Protein AF-V2XGV7-F1 (afdb_monomer_lite)

Organism: Moniliophthora roreri (strain MCA 2997) (NCBI:txid1381753)

InterPro domains:
  IPR000953 Chromo/chromo shadow domain [PS50013] (121-180)
  IPR000953 Chromo/chromo shadow domain [SM00298] (120-173)
  IPR016197 Chromo-like domain superfamily [SSF54160] (82-177)
  IPR023780 Chromo domain [PF00385] (121-171)
  IPR051219 Heterochromatin-associated chromo domain-containing protein [PTHR22812] (117-180)
  IPR056924 Tf2-1-like, SH3-like domain [PF24626] (36-97)

Foldseek 3Di:
DVVVVVVVVVVVVVVVVVVCVVVVVPDDDQDDDDFFFWKWFACPPPDDPDPDPVPDDRTDGTWTFHDDPDPFKTFTDDDPVDPDGRIDGSVRIDGDDDDPDPVPDDPDPPDPPPPCPPPDFDFPAFDAWDADPNFIWTFTDTPPDDSVPTDTHTPVSCPVVVVRVVVVCVVPVPGDDDPPPPPPPPDDDDDPPVPPDPVVVCVVQVDDPNDDDDDPDPDDDD

Secondary structure (DSSP, 8-state):
-HHHHHHHHHHHHHHHHHHHHHHHHTPPPPPP--TT-EEEEEGGG---SSS-GGGS-SEEEEEEEEEEEETTEEEE---TT--S-SEE-GGGEEE----SSGGG-PPPPPPPP--GGG--PPEEEEEEEEEETTEEEEEEEETTS-GGG-EEEEGGG-TT-HHHHHHHHHH-TTS---TT------------TTS--HHHHHHHS--SSS------------

Radius of gyration: 39.56 Å; chains: 1; bounding box: 103×78×97 Å

Structure (mmCIF, N/CA/C/O backbone):
data_AF-V2XGV7-F1
#
_entry.id   AF-V2XGV7-F1
#
loop_
_atom_site.group_PDB
_atom_site.id
_atom_site.type_symbol
_atom_site.label_atom_id
_atom_site.label_alt_id
_atom_site.label_comp_id
_atom_site.label_asym_id
_atom_site.label_entity_id
_atom_site.label_seq_id
_atom_site.pdbx_PDB_ins_code
_atom_site.Cartn_x
_atom_site.Cartn_y
_atom_site.Cartn_z
_atom_site.occupancy
_atom_site.B_iso_or_equiv
_atom_site.auth_seq_id
_atom_site.auth_comp_id
_atom_site.auth_asym_id
_atom_site.auth_atom_id
_atom_site.pdbx_PDB_model_num
ATOM 1 N N . MET A 1 1 ? 2.415 -27.562 -45.977 1.00 63.78 1 MET A N 1
ATOM 2 C CA . MET A 1 1 ? 2.251 -27.399 -44.515 1.00 63.78 1 MET A CA 1
ATOM 3 C C . MET A 1 1 ? 3.367 -26.557 -43.912 1.00 63.78 1 MET A C 1
ATOM 5 O O . MET A 1 1 ? 3.052 -25.669 -43.133 1.00 63.78 1 MET A O 1
ATOM 9 N N . ASP A 1 2 ? 4.630 -26.762 -44.298 1.00 85.50 2 ASP A N 1
ATOM 10 C CA . ASP A 1 2 ? 5.755 -26.005 -43.716 1.00 85.50 2 ASP A CA 1
ATOM 11 C C . ASP A 1 2 ? 5.777 -24.521 -44.108 1.00 85.50 2 ASP A C 1
ATOM 13 O O . ASP A 1 2 ? 6.019 -23.678 -43.254 1.00 85.50 2 ASP A O 1
ATOM 17 N N . TYR A 1 3 ? 5.367 -24.180 -45.335 1.00 93.50 3 TYR A N 1
ATOM 18 C CA . TYR A 1 3 ? 5.234 -22.784 -45.784 1.00 93.50 3 TYR A CA 1
ATOM 19 C C . TYR A 1 3 ? 4.330 -21.930 -44.876 1.00 93.50 3 TYR A C 1
ATOM 21 O O . TYR A 1 3 ? 4.697 -20.829 -44.485 1.00 93.50 3 TYR A O 1
ATOM 29 N N . ILE A 1 4 ? 3.177 -22.471 -44.468 1.00 94.12 4 ILE A N 1
ATOM 30 C CA . ILE A 1 4 ? 2.222 -21.769 -43.592 1.00 94.12 4 ILE A CA 1
ATOM 31 C C . ILE A 1 4 ? 2.821 -21.564 -42.192 1.00 94.12 4 ILE A C 1
ATOM 33 O O . ILE A 1 4 ? 2.574 -20.549 -41.545 1.00 94.12 4 ILE A O 1
ATOM 37 N N . ARG A 1 5 ? 3.632 -22.515 -41.711 1.00 93.31 5 ARG A N 1
ATOM 38 C CA . ARG A 1 5 ? 4.323 -22.397 -40.418 1.00 93.31 5 ARG A CA 1
ATOM 39 C C . ARG A 1 5 ? 5.419 -21.338 -40.458 1.00 93.31 5 ARG A C 1
ATOM 41 O O . ARG A 1 5 ? 5.572 -20.606 -39.484 1.00 93.31 5 ARG A O 1
ATOM 48 N N . GLU A 1 6 ? 6.158 -21.247 -41.560 1.00 95.50 6 GLU A N 1
ATOM 49 C CA . GLU A 1 6 ? 7.163 -20.198 -41.744 1.00 95.50 6 GLU A CA 1
ATOM 50 C C . GLU A 1 6 ? 6.532 -18.815 -41.888 1.00 95.50 6 GLU A C 1
ATOM 52 O O . GLU A 1 6 ? 6.988 -17.860 -41.267 1.00 95.50 6 GLU A O 1
ATOM 57 N N . GLU A 1 7 ? 5.432 -18.702 -42.628 1.00 96.31 7 GLU A N 1
ATOM 58 C CA . GLU A 1 7 ? 4.691 -17.448 -42.733 1.00 96.31 7 GLU A CA 1
ATOM 59 C C . GLU A 1 7 ? 4.159 -16.996 -41.364 1.00 96.31 7 GLU A C 1
ATOM 61 O O . GLU A 1 7 ? 4.344 -15.841 -40.970 1.00 96.31 7 GLU A O 1
ATOM 66 N N . ALA A 1 8 ? 3.575 -17.919 -40.593 1.00 96.19 8 ALA A N 1
ATOM 67 C CA . ALA A 1 8 ? 3.101 -17.637 -39.243 1.00 96.19 8 ALA A CA 1
ATOM 68 C C . ALA A 1 8 ? 4.244 -17.231 -38.293 1.00 96.19 8 ALA A C 1
ATOM 70 O O . ALA A 1 8 ? 4.086 -16.294 -37.508 1.00 96.19 8 ALA A O 1
ATOM 71 N N . SER A 1 9 ? 5.407 -17.890 -38.364 1.00 96.38 9 SER A N 1
ATOM 72 C CA . SER A 1 9 ? 6.557 -17.549 -37.516 1.00 96.38 9 SER A CA 1
ATOM 73 C C . SER A 1 9 ? 7.154 -16.184 -37.875 1.00 96.38 9 SER A C 1
ATOM 75 O O . SER A 1 9 ? 7.486 -15.403 -36.980 1.00 96.38 9 SER A O 1
ATOM 77 N N . LEU A 1 10 ? 7.207 -15.845 -39.166 1.00 97.19 10 LEU A N 1
ATOM 78 C CA . LEU A 1 10 ? 7.618 -14.527 -39.646 1.00 97.19 10 LEU A CA 1
ATOM 79 C C . LEU A 1 10 ? 6.644 -13.433 -39.206 1.00 97.19 10 LEU A C 1
ATOM 81 O O . LEU A 1 10 ? 7.085 -12.364 -38.787 1.00 97.19 10 LEU A O 1
ATOM 85 N N . ALA A 1 11 ? 5.336 -13.689 -39.264 1.00 97.19 11 ALA A N 1
ATOM 86 C CA . ALA A 1 11 ? 4.323 -12.747 -38.796 1.00 97.19 11 ALA A CA 1
ATOM 87 C C . ALA A 1 11 ? 4.448 -12.480 -37.287 1.00 97.19 11 ALA A C 1
ATOM 89 O O . ALA A 1 11 ? 4.443 -11.321 -36.871 1.00 97.19 11 ALA A O 1
ATOM 90 N N . LEU A 1 12 ? 4.645 -13.528 -36.476 1.00 97.50 12 LEU A N 1
ATOM 91 C CA . LEU A 1 12 ? 4.888 -13.390 -35.036 1.00 97.50 12 LEU A CA 1
ATOM 92 C C . LEU A 1 12 ? 6.164 -12.599 -34.743 1.00 97.50 12 LEU A C 1
ATOM 94 O O . LEU A 1 12 ? 6.164 -11.743 -33.860 1.00 97.50 12 LEU A O 1
ATOM 98 N N . LYS A 1 13 ? 7.235 -12.847 -35.503 1.00 98.00 13 LYS A N 1
ATOM 99 C CA . LYS A 1 13 ? 8.494 -12.116 -35.354 1.00 98.00 13 LYS A CA 1
ATOM 100 C C . LYS A 1 13 ? 8.328 -10.634 -35.688 1.00 98.00 13 LYS A C 1
ATOM 102 O O . LYS A 1 13 ? 8.689 -9.796 -34.874 1.00 98.00 13 LYS A O 1
ATOM 107 N N . ARG A 1 14 ? 7.688 -10.311 -36.817 1.00 97.19 14 ARG A N 1
ATOM 108 C CA . ARG A 1 14 ? 7.376 -8.923 -37.206 1.00 97.19 14 ARG A CA 1
ATOM 109 C C . ARG A 1 14 ? 6.528 -8.205 -36.159 1.00 97.19 14 ARG A C 1
ATOM 111 O O . ARG A 1 14 ? 6.796 -7.050 -35.849 1.00 97.19 14 ARG A O 1
ATOM 118 N N . ALA A 1 15 ? 5.522 -8.884 -35.607 1.00 97.06 15 ALA A N 1
ATOM 119 C CA . ALA A 1 15 ? 4.695 -8.323 -34.544 1.00 97.06 15 ALA A CA 1
ATOM 120 C C . ALA A 1 15 ? 5.515 -8.048 -33.270 1.00 97.06 15 ALA A C 1
ATOM 122 O O . ALA A 1 15 ? 5.372 -6.983 -32.673 1.00 97.06 15 ALA A O 1
ATOM 123 N N . ALA A 1 16 ? 6.403 -8.970 -32.879 1.00 97.25 16 ALA A N 1
ATOM 124 C CA . ALA A 1 16 ? 7.296 -8.787 -31.736 1.00 97.25 16 ALA A CA 1
ATOM 125 C C . ALA A 1 16 ? 8.300 -7.642 -31.955 1.00 97.25 16 ALA A C 1
ATOM 127 O O . ALA A 1 16 ? 8.496 -6.833 -31.051 1.00 97.25 16 ALA A O 1
ATOM 128 N N . ASP A 1 17 ? 8.882 -7.544 -33.152 1.00 97.06 17 ASP A N 1
ATOM 129 C CA . ASP A 1 17 ? 9.820 -6.482 -33.525 1.00 97.06 17 ASP A CA 1
ATOM 130 C C . ASP A 1 17 ? 9.127 -5.108 -33.505 1.00 97.06 17 ASP A C 1
ATOM 132 O O . ASP A 1 17 ? 9.622 -4.180 -32.871 1.00 97.06 17 ASP A O 1
ATOM 136 N N . SER A 1 18 ? 7.923 -4.998 -34.080 1.00 96.00 18 SER A N 1
ATOM 137 C CA . SER A 1 18 ? 7.131 -3.759 -34.044 1.00 96.00 18 SER A CA 1
ATOM 138 C C . SER A 1 18 ? 6.738 -3.354 -32.617 1.00 96.00 18 SER A C 1
ATOM 140 O O . SER A 1 18 ? 6.832 -2.180 -32.253 1.00 96.00 18 SER A O 1
ATOM 142 N N . MET A 1 19 ? 6.342 -4.319 -31.777 1.00 95.50 19 MET A N 1
ATOM 143 C CA . MET A 1 19 ? 6.024 -4.047 -30.372 1.00 95.50 19 MET A CA 1
ATOM 144 C C . MET A 1 19 ? 7.260 -3.587 -29.590 1.00 95.50 19 MET A C 1
ATOM 146 O O . MET A 1 19 ? 7.153 -2.689 -28.755 1.00 95.50 19 MET A O 1
ATOM 150 N N . LYS A 1 20 ? 8.430 -4.170 -29.881 1.00 95.25 20 LYS A N 1
ATOM 151 C CA . LYS A 1 20 ? 9.709 -3.764 -29.298 1.00 95.25 20 LYS A CA 1
ATOM 152 C C . LYS A 1 20 ? 10.065 -2.329 -29.688 1.00 95.25 20 LYS A C 1
ATOM 154 O O . LYS A 1 20 ? 10.356 -1.536 -28.802 1.00 95.25 20 LYS A O 1
ATOM 159 N N . GLU A 1 21 ? 9.991 -1.981 -30.971 1.00 94.31 21 GLU A N 1
ATOM 160 C CA . GLU A 1 21 ? 10.297 -0.627 -31.457 1.00 94.31 21 GLU A CA 1
ATOM 161 C C . GLU A 1 21 ? 9.442 0.440 -30.764 1.00 94.31 21 GLU A C 1
ATOM 163 O O . GLU A 1 21 ? 9.973 1.439 -30.281 1.00 94.31 21 GLU A O 1
ATOM 168 N N . PHE A 1 22 ? 8.127 0.220 -30.663 1.00 93.25 22 PHE A N 1
ATOM 169 C CA . PHE A 1 22 ? 7.226 1.172 -30.007 1.00 93.25 22 PHE A CA 1
ATOM 170 C C . PHE A 1 22 ? 7.486 1.290 -28.500 1.00 93.25 22 PHE A C 1
ATOM 172 O O . PHE A 1 22 ? 7.400 2.375 -27.923 1.00 93.25 22 PHE A O 1
ATOM 179 N N . TYR A 1 23 ? 7.799 0.172 -27.847 1.00 88.88 23 TYR A N 1
ATOM 180 C CA . TYR A 1 23 ? 8.100 0.160 -26.423 1.00 88.88 23 TYR A CA 1
ATOM 181 C C . TYR A 1 23 ? 9.430 0.867 -26.117 1.00 88.88 23 TYR A C 1
ATOM 183 O O . TYR A 1 23 ? 9.478 1.716 -25.225 1.00 88.88 23 TYR A O 1
ATOM 191 N N . ASP A 1 24 ? 10.482 0.576 -26.887 1.00 91.19 24 ASP A N 1
ATOM 192 C CA . ASP A 1 24 ? 11.823 1.136 -26.696 1.00 91.19 24 ASP A CA 1
ATOM 193 C C . ASP A 1 24 ? 11.852 2.661 -26.932 1.00 91.19 24 ASP A C 1
ATOM 195 O O . ASP A 1 24 ? 12.607 3.358 -26.261 1.00 91.19 24 ASP A O 1
ATOM 199 N N . GLN A 1 25 ? 10.977 3.212 -27.789 1.00 90.12 25 GLN A N 1
ATOM 200 C CA . GLN A 1 25 ? 10.856 4.666 -28.011 1.00 90.12 25 GLN A CA 1
ATOM 201 C C . GLN A 1 25 ? 10.529 5.467 -26.741 1.00 90.12 25 GLN A C 1
ATOM 203 O O . GLN A 1 25 ? 11.009 6.587 -26.580 1.00 90.12 25 GLN A O 1
ATOM 208 N N . ASN A 1 26 ? 9.707 4.910 -25.847 1.00 83.81 26 ASN A N 1
ATOM 209 C CA . ASN A 1 26 ? 9.291 5.574 -24.607 1.00 83.81 26 ASN A CA 1
ATOM 210 C C . ASN A 1 26 ? 10.083 5.090 -23.383 1.00 83.81 26 ASN A C 1
ATOM 212 O O . ASN A 1 26 ? 9.831 5.551 -22.267 1.00 83.81 26 ASN A O 1
ATOM 216 N N . ARG A 1 27 ? 11.013 4.143 -23.563 1.00 84.38 27 ARG A N 1
ATOM 217 C CA . ARG A 1 27 ? 11.779 3.547 -22.470 1.00 84.38 27 ARG A CA 1
ATOM 218 C C . ARG A 1 27 ? 13.097 4.297 -22.287 1.00 84.38 27 ARG A C 1
ATOM 220 O O . ARG A 1 27 ? 13.899 4.400 -23.206 1.00 84.38 27 ARG A O 1
ATOM 227 N N . SER A 1 28 ? 13.364 4.765 -21.072 1.00 82.38 28 SER A N 1
ATOM 228 C CA . SER A 1 28 ? 14.700 5.228 -20.693 1.00 82.38 28 SER A CA 1
ATOM 229 C C . SER A 1 28 ? 15.621 4.052 -20.358 1.00 82.38 28 SER A C 1
ATOM 231 O O . SER A 1 28 ? 15.159 2.994 -19.918 1.00 82.38 28 SER A O 1
ATOM 233 N N . GLU A 1 29 ? 16.930 4.253 -20.520 1.00 83.88 29 GLU A N 1
ATOM 234 C CA . GLU A 1 29 ? 17.931 3.265 -20.115 1.00 83.88 29 GLU A CA 1
ATOM 235 C C . GLU A 1 29 ? 17.818 2.932 -18.622 1.00 83.88 29 GLU A C 1
ATOM 237 O O . GLU A 1 29 ? 17.475 3.779 -17.788 1.00 83.88 29 GLU A O 1
ATOM 242 N N . ALA A 1 30 ? 18.080 1.666 -18.293 1.00 85.19 30 ALA A N 1
ATOM 243 C CA . ALA A 1 30 ? 18.036 1.189 -16.921 1.00 85.19 30 ALA A CA 1
ATOM 244 C C . ALA A 1 30 ? 19.119 1.895 -16.102 1.00 85.19 30 ALA A C 1
ATOM 246 O O . ALA A 1 30 ? 20.305 1.834 -16.425 1.00 85.19 30 ALA A O 1
ATOM 247 N N . ARG A 1 31 ? 18.710 2.560 -15.021 1.00 89.00 31 ARG A N 1
ATOM 248 C CA . ARG A 1 31 ? 19.656 3.219 -14.129 1.00 89.00 31 ARG A CA 1
ATOM 249 C C . ARG A 1 31 ? 20.382 2.175 -13.293 1.00 89.00 31 ARG A C 1
ATOM 251 O O . ARG A 1 31 ? 19.750 1.357 -12.625 1.00 89.00 31 ARG A O 1
ATOM 258 N N . GLU A 1 32 ? 21.706 2.229 -13.309 1.00 93.19 32 GLU A N 1
ATOM 259 C CA . GLU A 1 32 ? 22.520 1.357 -12.474 1.00 93.19 32 GLU A CA 1
ATOM 260 C C . GLU A 1 32 ? 22.712 1.960 -11.084 1.00 93.19 32 GLU A C 1
ATOM 262 O O . GLU A 1 32 ? 23.144 3.103 -10.937 1.00 93.19 32 GLU A O 1
ATOM 267 N N . TYR A 1 33 ? 22.398 1.165 -10.066 1.00 94.12 33 TYR A N 1
ATOM 268 C CA . TYR A 1 33 ? 22.657 1.478 -8.665 1.00 94.12 33 TYR A CA 1
ATOM 269 C C . TYR A 1 33 ? 23.750 0.578 -8.094 1.00 94.12 33 TYR A C 1
ATOM 271 O O . TYR A 1 33 ? 23.872 -0.588 -8.495 1.00 94.12 33 TYR A O 1
ATOM 279 N N . GLN A 1 34 ? 24.500 1.112 -7.134 1.00 93.94 34 GLN A N 1
ATOM 280 C CA . GLN A 1 34 ? 25.522 0.397 -6.382 1.00 93.94 34 GLN A CA 1
ATOM 281 C C . GLN A 1 34 ? 24.988 -0.072 -5.024 1.00 93.94 34 GLN A C 1
ATOM 283 O O . GLN A 1 34 ? 23.981 0.413 -4.502 1.00 93.94 34 GLN A O 1
ATOM 288 N N . ILE A 1 35 ? 25.669 -1.058 -4.444 1.00 95.94 35 ILE A N 1
ATOM 289 C CA . ILE A 1 35 ? 25.367 -1.537 -3.092 1.00 95.94 35 ILE A CA 1
ATOM 290 C C . ILE A 1 35 ? 25.694 -0.416 -2.097 1.00 95.94 35 ILE A C 1
ATOM 292 O O . ILE A 1 35 ? 26.774 0.165 -2.149 1.00 95.94 35 ILE A O 1
ATOM 296 N N . GLY A 1 36 ? 24.762 -0.125 -1.190 1.00 95.56 36 GLY A N 1
ATOM 297 C CA . GLY A 1 36 ? 24.859 0.970 -0.223 1.00 95.56 36 GLY A CA 1
ATOM 298 C C . GLY A 1 36 ? 24.211 2.282 -0.676 1.00 95.56 36 GLY A C 1
ATOM 299 O O . GLY A 1 36 ? 23.996 3.161 0.161 1.00 95.56 36 GLY A O 1
ATOM 300 N N . ASP A 1 37 ? 23.827 2.413 -1.950 1.00 96.00 37 ASP A N 1
ATOM 301 C CA . ASP A 1 37 ? 23.091 3.588 -2.411 1.00 96.00 37 ASP A CA 1
ATOM 302 C C . ASP A 1 37 ? 21.720 3.669 -1.730 1.00 96.00 37 ASP A C 1
ATOM 304 O O . ASP A 1 37 ? 21.017 2.667 -1.544 1.00 96.00 37 ASP A O 1
ATOM 308 N N . LYS A 1 38 ? 21.322 4.895 -1.379 1.00 95.31 38 LYS A N 1
ATOM 309 C CA . LYS A 1 38 ? 19.987 5.185 -0.855 1.00 95.31 38 LYS A CA 1
ATOM 310 C C . LYS A 1 38 ? 19.037 5.464 -2.007 1.00 95.31 38 LYS A C 1
ATOM 312 O O . LYS A 1 38 ? 19.303 6.307 -2.863 1.00 95.31 38 LYS A O 1
ATOM 317 N N . VAL A 1 39 ? 17.900 4.785 -1.999 1.00 95.62 39 VAL A N 1
ATOM 318 C CA . VAL A 1 39 ? 16.861 4.916 -3.020 1.00 95.62 39 VAL A CA 1
ATOM 319 C C . VAL A 1 39 ? 15.487 5.026 -2.383 1.00 95.62 39 VAL A C 1
ATOM 321 O O . VAL A 1 39 ? 15.173 4.379 -1.386 1.00 95.62 39 VAL A O 1
ATOM 324 N N . TYR A 1 40 ? 14.648 5.860 -2.971 1.00 94.00 40 TYR A N 1
ATOM 325 C CA . TYR A 1 40 ? 13.223 5.889 -2.715 1.00 94.00 40 TYR A CA 1
ATOM 326 C C . TYR A 1 40 ? 12.522 4.782 -3.498 1.00 94.00 40 TYR A C 1
ATOM 328 O O . TYR A 1 40 ? 12.856 4.535 -4.654 1.00 94.00 40 TYR A O 1
ATOM 336 N N . VAL A 1 41 ? 11.520 4.160 -2.875 1.00 93.31 41 VAL A N 1
ATOM 337 C CA . VAL A 1 41 ? 10.630 3.184 -3.519 1.00 93.31 41 VAL A CA 1
ATOM 338 C C . VAL A 1 41 ? 9.316 3.870 -3.864 1.00 93.31 41 VAL A C 1
ATOM 340 O O . VAL A 1 41 ? 8.692 4.481 -2.991 1.00 93.31 41 VAL A O 1
ATOM 343 N N . GLU A 1 42 ? 8.889 3.761 -5.117 1.00 91.81 42 GLU A N 1
ATOM 344 C CA . GLU A 1 42 ? 7.601 4.288 -5.567 1.00 91.81 42 GLU A CA 1
ATOM 345 C C . GLU A 1 42 ? 6.419 3.492 -4.996 1.00 91.81 42 GLU A C 1
ATOM 347 O O . GLU A 1 42 ? 6.439 2.261 -4.920 1.00 91.81 42 GLU A O 1
ATOM 352 N N . ALA A 1 43 ? 5.347 4.192 -4.625 1.00 86.44 43 ALA A N 1
ATOM 353 C CA . ALA A 1 43 ? 4.183 3.590 -3.980 1.00 86.44 43 ALA A CA 1
ATOM 354 C C . ALA A 1 43 ? 3.159 2.963 -4.941 1.00 86.44 43 ALA A C 1
ATOM 356 O O . ALA A 1 43 ? 2.132 2.464 -4.492 1.00 86.44 43 ALA A O 1
ATOM 357 N N . ILE A 1 44 ? 3.438 2.930 -6.249 1.00 83.44 44 ILE A N 1
ATOM 358 C CA . ILE A 1 44 ? 2.487 2.504 -7.295 1.00 83.44 44 ILE A CA 1
ATOM 359 C C . ILE A 1 44 ? 1.883 1.121 -7.002 1.00 83.44 44 ILE A C 1
ATOM 361 O O . ILE A 1 44 ? 0.683 0.915 -7.169 1.00 83.44 44 ILE A O 1
ATOM 365 N N . ASN A 1 45 ? 2.707 0.185 -6.525 1.00 81.31 45 ASN A N 1
ATOM 366 C CA . ASN A 1 45 ? 2.317 -1.208 -6.289 1.00 81.31 45 ASN A CA 1
ATOM 367 C C . ASN A 1 45 ? 2.209 -1.569 -4.799 1.00 81.31 45 ASN A C 1
ATOM 369 O O . ASN A 1 45 ? 2.162 -2.750 -4.449 1.00 81.31 45 ASN A O 1
ATOM 373 N N . ILE A 1 46 ? 2.195 -0.577 -3.906 1.00 83.31 46 ILE A N 1
ATOM 374 C CA . ILE A 1 46 ? 2.183 -0.794 -2.458 1.00 83.31 46 ILE A CA 1
ATOM 375 C C . ILE A 1 46 ? 0.859 -0.281 -1.901 1.00 83.31 46 ILE A C 1
ATOM 377 O O . ILE A 1 46 ? 0.544 0.900 -1.979 1.00 83.31 46 ILE A O 1
ATOM 381 N N . LYS A 1 47 ? 0.071 -1.185 -1.313 1.00 79.50 47 LYS A N 1
ATOM 382 C CA . LYS A 1 47 ? -1.198 -0.815 -0.681 1.00 79.50 47 LYS A CA 1
ATOM 383 C C . LYS A 1 47 ? -0.934 -0.141 0.663 1.00 79.50 47 LYS A C 1
ATOM 385 O O . LYS A 1 47 ? -0.411 -0.774 1.579 1.00 79.50 47 LYS A O 1
ATOM 390 N N . SER A 1 48 ? -1.336 1.116 0.781 1.00 80.62 48 SER A N 1
ATOM 391 C CA . SER A 1 48 ? -1.335 1.857 2.040 1.00 80.62 48 SER A CA 1
ATOM 392 C C . SER A 1 48 ? -2.633 1.652 2.815 1.00 80.62 48 SER A C 1
ATOM 394 O O . SER A 1 48 ? -3.672 1.319 2.246 1.00 80.62 48 SER A O 1
ATOM 396 N N . LYS A 1 49 ? -2.572 1.868 4.133 1.00 78.25 49 LYS A N 1
ATOM 397 C CA . LYS A 1 49 ? -3.751 1.880 5.013 1.00 78.25 49 LYS A CA 1
ATOM 398 C C . LYS A 1 49 ? -4.568 3.177 4.890 1.00 78.25 49 LYS A C 1
ATOM 400 O O . LYS A 1 49 ? -5.638 3.273 5.484 1.00 78.25 49 LYS A O 1
ATOM 405 N N . ARG A 1 50 ? -4.064 4.200 4.187 1.00 80.19 50 ARG A N 1
ATOM 406 C CA . ARG A 1 50 ? -4.773 5.482 4.051 1.00 80.19 50 ARG A CA 1
ATOM 407 C C . ARG A 1 50 ? -6.089 5.309 3.287 1.00 80.19 50 ARG A C 1
ATOM 409 O O . ARG A 1 50 ? -6.194 4.495 2.376 1.00 80.19 50 ARG A O 1
ATOM 416 N N . PHE A 1 51 ? -7.082 6.127 3.638 1.00 77.06 51 PHE A N 1
ATOM 417 C CA . PHE A 1 51 ? -8.447 6.027 3.105 1.00 77.06 51 PHE A CA 1
ATOM 418 C C . PHE A 1 51 ? -8.563 6.340 1.602 1.00 77.06 51 PHE A C 1
ATOM 420 O O . PHE A 1 51 ? -9.485 5.865 0.945 1.00 77.06 51 PHE A O 1
ATOM 427 N N . ALA A 1 52 ? -7.653 7.152 1.055 1.00 81.44 52 ALA A N 1
ATOM 428 C CA . ALA A 1 52 ? -7.647 7.547 -0.349 1.00 81.44 52 ALA A CA 1
ATOM 429 C C . ALA A 1 52 ? -6.219 7.615 -0.893 1.00 81.44 52 ALA A C 1
ATOM 431 O O . ALA A 1 52 ? -5.336 8.204 -0.267 1.00 81.44 52 ALA A O 1
ATOM 432 N N . SER A 1 53 ? -6.028 7.108 -2.113 1.00 79.88 53 SER A N 1
ATOM 433 C CA . SER A 1 53 ? -4.741 7.130 -2.823 1.00 79.88 53 SER A CA 1
ATOM 434 C C . SER A 1 53 ? -4.202 8.545 -3.059 1.00 79.88 53 SER A C 1
ATOM 436 O O . SER A 1 53 ? -2.995 8.751 -3.081 1.00 79.88 53 SER A O 1
ATOM 438 N N . LYS A 1 54 ? -5.084 9.549 -3.186 1.00 82.88 54 LYS A N 1
ATOM 439 C CA . LYS A 1 54 ? -4.701 10.956 -3.403 1.00 82.88 54 LYS A CA 1
ATOM 440 C C . LYS A 1 54 ? -3.909 11.559 -2.239 1.00 82.88 54 LYS A C 1
ATOM 442 O O . LYS A 1 54 ? -3.126 12.477 -2.459 1.00 82.88 54 LYS A O 1
ATOM 447 N N . LEU A 1 55 ? -4.147 11.085 -1.016 1.00 84.31 55 LEU A N 1
ATOM 448 C CA . LEU A 1 55 ? -3.440 11.550 0.181 1.00 84.31 55 LEU A CA 1
ATOM 449 C C . LEU A 1 55 ? -2.325 10.595 0.601 1.00 84.31 55 LEU A C 1
ATOM 451 O O . LEU A 1 55 ? -1.821 10.714 1.717 1.00 84.31 55 LEU A O 1
ATOM 455 N N . ASP A 1 56 ? -1.992 9.627 -0.244 1.00 83.69 56 ASP A N 1
ATOM 456 C CA . ASP A 1 56 ? -0.944 8.666 0.033 1.00 83.69 56 ASP A CA 1
ATOM 457 C C . ASP A 1 56 ? 0.421 9.177 -0.411 1.00 83.69 56 ASP A C 1
ATOM 459 O O . ASP A 1 56 ? 0.546 10.049 -1.276 1.00 83.69 56 ASP A O 1
ATOM 463 N N . ASP A 1 57 ? 1.459 8.657 0.232 1.00 85.38 57 ASP A N 1
ATOM 464 C CA . ASP A 1 57 ? 2.818 9.084 -0.053 1.00 85.38 57 ASP A CA 1
ATOM 465 C C . ASP A 1 57 ? 3.249 8.509 -1.409 1.00 85.38 57 ASP A C 1
ATOM 467 O O . ASP A 1 57 ? 3.240 7.299 -1.609 1.00 85.38 57 ASP A O 1
ATOM 471 N N . LYS A 1 58 ? 3.637 9.369 -2.360 1.00 87.12 58 LYS A N 1
ATOM 472 C CA . LYS A 1 58 ? 4.034 8.929 -3.713 1.00 87.12 58 LYS A CA 1
ATOM 473 C C . LYS A 1 58 ? 5.279 8.035 -3.696 1.00 87.12 58 LYS A C 1
ATOM 475 O O . LYS A 1 58 ? 5.372 7.080 -4.466 1.00 87.12 58 LYS A O 1
ATOM 480 N N . CYS A 1 59 ? 6.224 8.361 -2.820 1.00 89.00 59 CYS A N 1
ATOM 481 C CA . CYS A 1 59 ? 7.440 7.596 -2.597 1.00 89.00 59 CYS A CA 1
ATOM 482 C C . CYS A 1 59 ? 7.624 7.386 -1.098 1.00 89.00 59 CYS A C 1
ATOM 484 O O . CYS A 1 59 ? 7.393 8.298 -0.298 1.00 89.00 59 CYS A O 1
ATOM 486 N N . PHE A 1 60 ? 8.068 6.194 -0.722 1.00 87.50 60 PHE A N 1
ATOM 487 C CA . PHE A 1 60 ? 8.354 5.871 0.669 1.00 87.50 60 PHE A CA 1
ATOM 488 C C . PHE A 1 60 ? 9.716 6.397 1.103 1.00 87.50 60 PHE A C 1
ATOM 490 O O . PHE A 1 60 ? 10.402 7.074 0.352 1.00 87.50 60 PHE A O 1
ATOM 497 N N . ARG A 1 61 ? 10.097 6.120 2.351 1.00 84.81 61 ARG A N 1
ATOM 498 C CA . ARG A 1 61 ? 11.387 6.515 2.927 1.00 84.81 61 ARG A CA 1
ATOM 499 C C . ARG A 1 61 ? 12.566 6.016 2.078 1.00 84.81 61 ARG A C 1
ATOM 501 O O . ARG A 1 61 ? 12.413 5.036 1.353 1.00 84.81 61 ARG A O 1
ATOM 508 N N . PRO A 1 62 ? 13.739 6.663 2.173 1.00 92.38 62 PRO A N 1
ATOM 509 C CA . PRO A 1 62 ? 14.918 6.157 1.496 1.00 92.38 62 PRO A CA 1
ATOM 510 C C . PRO A 1 62 ? 15.360 4.845 2.157 1.00 92.38 62 PRO A C 1
ATOM 512 O O . PRO A 1 62 ? 15.493 4.776 3.381 1.00 92.38 62 PRO A O 1
ATOM 515 N N . PHE A 1 63 ? 15.581 3.821 1.341 1.00 94.38 63 PHE A N 1
ATOM 516 C CA . PHE A 1 63 ? 16.087 2.512 1.740 1.00 94.38 63 PHE A CA 1
ATOM 517 C C . PHE A 1 63 ? 17.446 2.267 1.096 1.00 94.38 63 PHE A C 1
ATOM 519 O O . PHE A 1 63 ? 17.727 2.766 0.009 1.00 94.38 63 PHE A O 1
ATOM 526 N N . GLU A 1 64 ? 18.286 1.494 1.770 1.00 96.19 64 GLU A N 1
ATOM 527 C CA . GLU A 1 64 ? 19.613 1.140 1.270 1.00 96.19 64 GLU A CA 1
ATOM 528 C C . GLU A 1 64 ? 19.542 -0.124 0.411 1.00 96.19 64 GLU A C 1
ATOM 530 O O . GLU A 1 64 ? 18.807 -1.069 0.727 1.00 96.19 64 GLU A O 1
ATOM 535 N N . ILE A 1 65 ? 20.309 -0.139 -0.678 1.00 97.06 65 ILE A N 1
ATOM 536 C CA . ILE A 1 65 ? 20.474 -1.317 -1.531 1.00 97.06 65 ILE A CA 1
ATOM 537 C C . ILE A 1 65 ? 21.465 -2.275 -0.873 1.00 97.06 65 ILE A C 1
ATOM 539 O O . ILE A 1 65 ? 22.620 -1.928 -0.646 1.00 97.06 65 ILE A O 1
ATOM 543 N N . ILE A 1 66 ? 21.018 -3.502 -0.612 1.00 97.56 66 ILE A N 1
ATOM 544 C CA . ILE A 1 66 ? 21.840 -4.574 -0.036 1.00 97.56 66 ILE A CA 1
ATOM 545 C C . ILE A 1 66 ? 22.559 -5.350 -1.140 1.00 97.56 66 ILE A C 1
ATOM 547 O O . ILE A 1 66 ? 23.715 -5.730 -0.991 1.00 97.56 66 ILE A O 1
ATOM 551 N N . GLU A 1 67 ? 21.859 -5.645 -2.234 1.00 96.00 67 GLU A N 1
ATOM 552 C CA . GLU A 1 67 ? 22.328 -6.607 -3.232 1.00 96.00 67 GLU A CA 1
ATOM 553 C C . GLU A 1 67 ? 21.663 -6.355 -4.591 1.00 96.00 67 GLU A C 1
ATOM 555 O O . GLU A 1 67 ? 20.475 -6.026 -4.661 1.00 96.00 67 GLU A O 1
ATOM 560 N N . LYS A 1 68 ? 22.406 -6.565 -5.683 1.00 95.62 68 LYS A N 1
ATOM 561 C CA . LYS A 1 68 ? 21.866 -6.620 -7.047 1.00 95.62 68 LYS A CA 1
ATOM 562 C C . LYS A 1 68 ? 21.536 -8.076 -7.393 1.00 95.62 68 LYS A C 1
ATOM 564 O O . LYS A 1 68 ? 22.425 -8.861 -7.696 1.00 95.62 68 LYS A O 1
ATOM 569 N N . VAL A 1 69 ? 20.254 -8.436 -7.332 1.00 95.19 69 VAL A N 1
ATOM 570 C CA . VAL A 1 69 ? 19.777 -9.822 -7.520 1.00 95.19 69 VAL A CA 1
ATOM 571 C C . VAL A 1 69 ? 19.774 -10.218 -9.000 1.00 95.19 69 VAL A C 1
ATOM 573 O O . VAL A 1 69 ? 20.046 -11.365 -9.345 1.00 95.19 69 VAL A O 1
ATOM 576 N N . ARG A 1 70 ? 19.422 -9.281 -9.890 1.00 93.88 70 ARG A N 1
ATOM 577 C CA . ARG A 1 70 ? 19.398 -9.470 -11.354 1.00 93.88 70 ARG A CA 1
ATOM 578 C C . ARG A 1 70 ? 19.905 -8.210 -12.056 1.00 93.88 70 ARG A C 1
ATOM 580 O O . ARG A 1 70 ? 20.159 -7.204 -11.405 1.00 93.88 70 ARG A O 1
ATOM 587 N N . ALA A 1 71 ? 19.994 -8.244 -13.390 1.00 90.75 71 ALA A N 1
ATOM 588 C CA . ALA A 1 71 ? 20.400 -7.097 -14.215 1.00 90.75 71 ALA A CA 1
ATOM 589 C C . ALA A 1 71 ? 19.665 -5.792 -13.841 1.00 90.75 71 ALA A C 1
ATOM 591 O O . ALA A 1 71 ? 20.294 -4.747 -13.714 1.00 90.75 71 ALA A O 1
ATOM 592 N N . SER A 1 72 ? 18.365 -5.929 -13.574 1.00 92.19 72 SER A N 1
ATOM 593 C CA . SER A 1 72 ? 17.374 -4.872 -13.359 1.00 92.19 72 SER A CA 1
ATOM 594 C C . SER A 1 72 ? 16.573 -5.123 -12.068 1.00 92.19 72 SER A C 1
ATOM 596 O O . SER A 1 72 ? 15.352 -4.979 -12.004 1.00 92.19 72 SER A O 1
ATOM 598 N N . SER A 1 73 ? 17.187 -5.709 -11.037 1.00 95.25 73 SER A N 1
ATOM 599 C CA . SER A 1 73 ? 16.474 -5.979 -9.780 1.00 95.25 73 SER A CA 1
ATOM 600 C C . SER A 1 73 ? 17.398 -5.892 -8.581 1.00 95.25 73 SER A C 1
ATOM 602 O O . SER A 1 73 ? 18.419 -6.579 -8.524 1.00 95.25 73 SER A O 1
ATOM 604 N N . TYR A 1 74 ? 16.987 -5.095 -7.604 1.00 96.81 74 TYR A N 1
ATOM 605 C CA . TYR A 1 74 ? 17.756 -4.743 -6.422 1.00 96.81 74 TYR A CA 1
ATOM 606 C C . TYR A 1 74 ? 17.000 -5.139 -5.161 1.00 96.81 74 TYR A C 1
ATOM 608 O O . TYR A 1 74 ? 15.788 -4.950 -5.053 1.00 96.81 74 TYR A O 1
ATOM 616 N N . LYS A 1 75 ? 17.724 -5.701 -4.199 1.00 96.69 75 LYS A N 1
ATOM 617 C CA . LYS A 1 75 ? 17.211 -6.057 -2.881 1.00 96.69 75 LYS A CA 1
ATOM 618 C C . LYS A 1 75 ? 17.487 -4.917 -1.914 1.00 96.69 75 LYS A C 1
ATOM 620 O O . LYS A 1 75 ? 18.635 -4.511 -1.753 1.00 96.69 75 LYS A O 1
ATOM 625 N N . LEU A 1 76 ? 16.440 -4.431 -1.260 1.00 96.19 76 LEU A N 1
ATOM 626 C CA . LEU A 1 76 ? 16.499 -3.295 -0.347 1.00 96.19 76 LEU A CA 1
ATOM 627 C C . LEU A 1 76 ? 16.418 -3.730 1.114 1.00 96.19 76 LEU A C 1
ATOM 629 O O . LEU A 1 76 ? 15.787 -4.737 1.453 1.00 96.19 76 LEU A O 1
ATOM 633 N N . GLN A 1 77 ? 16.995 -2.916 1.994 1.00 95.00 77 GLN A N 1
ATOM 634 C CA . GLN A 1 77 ? 16.849 -3.057 3.437 1.00 95.00 77 GLN A CA 1
ATOM 635 C C . GLN A 1 77 ? 15.492 -2.525 3.907 1.00 95.00 77 GLN A C 1
ATOM 637 O O . GLN A 1 77 ? 15.372 -1.407 4.410 1.00 95.00 77 GLN A O 1
ATOM 642 N N . LEU A 1 78 ? 14.450 -3.341 3.744 1.00 92.56 78 LEU A N 1
ATOM 643 C CA . LEU A 1 78 ? 13.119 -3.011 4.242 1.00 92.56 78 LEU A CA 1
ATOM 644 C C . LEU A 1 78 ? 12.976 -3.289 5.751 1.00 92.56 78 LEU A C 1
ATOM 646 O O . LEU A 1 78 ? 13.548 -4.253 6.271 1.00 92.56 78 LEU A O 1
ATOM 650 N N . PRO A 1 79 ? 12.156 -2.502 6.470 1.00 90.75 79 PRO A N 1
ATOM 651 C CA . PRO A 1 79 ? 11.752 -2.811 7.833 1.00 90.75 79 PRO A CA 1
ATOM 652 C C . PRO A 1 79 ? 11.024 -4.154 7.906 1.00 90.75 79 PRO A C 1
ATOM 654 O O . PRO A 1 79 ? 10.168 -4.457 7.078 1.00 90.75 79 PRO A O 1
ATOM 657 N N . ARG A 1 80 ? 11.277 -4.923 8.970 1.00 87.12 80 ARG A N 1
ATOM 658 C CA . ARG A 1 80 ? 10.615 -6.222 9.202 1.00 87.12 80 ARG A CA 1
ATOM 659 C C . ARG A 1 80 ? 9.093 -6.123 9.362 1.00 87.12 80 ARG A C 1
ATOM 661 O O . ARG A 1 80 ? 8.400 -7.127 9.255 1.00 87.12 80 ARG A O 1
ATOM 668 N N . THR A 1 81 ? 8.575 -4.929 9.643 1.00 85.62 81 THR A N 1
ATOM 669 C CA . THR A 1 81 ? 7.135 -4.663 9.755 1.00 85.62 81 THR A CA 1
ATOM 670 C C . THR A 1 81 ? 6.420 -4.750 8.408 1.00 85.62 81 THR A C 1
ATOM 672 O O . THR A 1 81 ? 5.223 -5.034 8.367 1.00 85.62 81 THR A O 1
ATOM 675 N N . TRP A 1 82 ? 7.132 -4.524 7.302 1.00 85.62 82 TRP A N 1
ATOM 676 C CA . TRP A 1 82 ? 6.562 -4.587 5.965 1.00 85.62 82 TRP A CA 1
ATOM 677 C C . 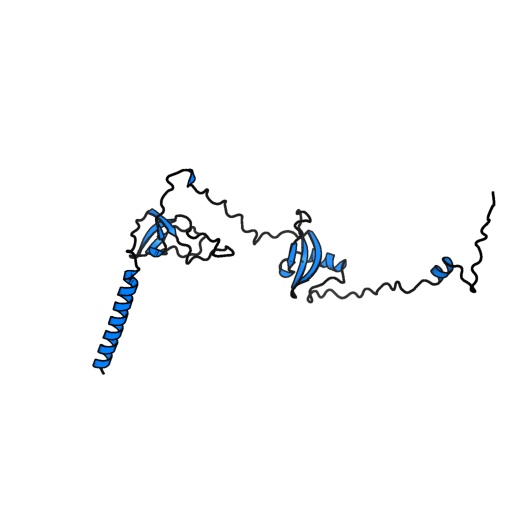TRP A 1 82 ? 6.480 -6.033 5.489 1.00 85.62 82 TRP A C 1
ATOM 679 O O . TRP A 1 82 ? 7.488 -6.711 5.310 1.00 85.62 82 TRP A O 1
ATOM 689 N N . LYS A 1 83 ? 5.258 -6.498 5.222 1.00 85.00 83 LYS A N 1
ATOM 690 C CA . LYS A 1 83 ? 4.985 -7.826 4.649 1.00 85.00 83 LYS A CA 1
ATOM 691 C C . LYS A 1 83 ? 5.085 -7.810 3.115 1.00 85.00 83 LYS A C 1
ATOM 693 O O . LYS A 1 83 ? 4.220 -8.350 2.435 1.00 85.00 83 LYS A O 1
ATOM 698 N N . ILE A 1 84 ? 6.095 -7.127 2.576 1.00 89.88 84 ILE A N 1
ATOM 699 C CA . ILE A 1 84 ? 6.326 -6.955 1.133 1.00 89.88 84 ILE A CA 1
ATOM 700 C C . ILE A 1 84 ? 7.678 -7.583 0.792 1.00 89.88 84 ILE A C 1
ATOM 702 O O . ILE A 1 84 ? 8.613 -7.525 1.591 1.00 89.88 84 ILE A O 1
ATOM 706 N N . HIS A 1 85 ? 7.790 -8.199 -0.385 1.00 91.69 85 HIS A N 1
ATOM 707 C CA . HIS A 1 85 ? 9.062 -8.752 -0.842 1.00 91.69 85 HIS A CA 1
ATOM 708 C C . HIS A 1 85 ? 10.105 -7.635 -1.042 1.00 91.69 85 HIS A C 1
ATOM 710 O O . HIS A 1 85 ? 9.797 -6.635 -1.683 1.00 91.69 85 HIS A O 1
ATOM 716 N N . PRO A 1 86 ? 11.347 -7.795 -0.547 1.00 94.44 86 PRO A N 1
ATOM 717 C CA . PRO A 1 86 ? 12.344 -6.722 -0.536 1.00 94.44 86 PRO A CA 1
ATOM 718 C C . PRO A 1 86 ? 13.040 -6.483 -1.883 1.00 94.44 86 PRO A C 1
ATOM 720 O O . PRO A 1 86 ? 14.018 -5.745 -1.925 1.00 94.44 86 PRO A O 1
ATOM 723 N N . VAL A 1 87 ? 12.600 -7.126 -2.968 1.00 95.31 87 VAL A N 1
ATOM 724 C CA . VAL A 1 87 ? 13.246 -7.054 -4.286 1.00 95.31 87 VAL A CA 1
ATOM 725 C C . VAL A 1 87 ? 12.407 -6.187 -5.217 1.00 95.31 87 VAL A C 1
ATOM 727 O O . VAL A 1 87 ? 11.248 -6.507 -5.475 1.00 95.31 87 VAL A O 1
ATOM 730 N N . PHE A 1 88 ? 13.008 -5.123 -5.741 1.00 94.38 88 PHE A N 1
ATOM 731 C CA . PHE A 1 88 ? 12.364 -4.145 -6.617 1.00 94.38 88 PHE A CA 1
ATOM 732 C C . PHE A 1 88 ? 13.130 -3.993 -7.931 1.00 94.38 88 PHE A C 1
ATOM 734 O O . PHE A 1 88 ? 14.344 -4.186 -7.983 1.00 94.38 88 PHE A O 1
ATOM 741 N N . ASN A 1 89 ? 12.411 -3.645 -8.996 1.00 94.00 89 ASN A N 1
ATOM 742 C CA . ASN A 1 89 ? 12.993 -3.284 -10.287 1.00 94.00 89 ASN A CA 1
ATOM 743 C C . ASN A 1 89 ? 13.431 -1.808 -10.288 1.00 94.00 89 ASN A C 1
ATOM 745 O O . ASN A 1 89 ? 12.822 -0.999 -9.592 1.00 94.00 89 ASN A O 1
ATOM 749 N N . GLU A 1 90 ? 14.449 -1.457 -11.077 1.00 92.31 90 GLU A N 1
ATOM 750 C CA . GLU A 1 90 ? 14.982 -0.095 -11.217 1.00 92.31 90 GLU A CA 1
ATOM 751 C C . GLU A 1 90 ? 13.921 0.945 -11.571 1.00 92.31 90 GLU A C 1
ATOM 753 O O . GLU A 1 90 ? 14.007 2.068 -11.089 1.00 92.31 90 GLU A O 1
ATOM 758 N N . CYS A 1 91 ? 12.892 0.585 -12.345 1.00 91.69 91 CYS A N 1
ATOM 759 C CA . CYS A 1 91 ? 11.830 1.518 -12.720 1.00 91.69 91 CYS A CA 1
ATOM 760 C C . CYS A 1 91 ? 11.000 1.988 -11.518 1.00 91.69 91 CYS A C 1
ATOM 762 O O . CYS A 1 91 ? 10.338 3.012 -11.614 1.00 91.69 91 CYS A O 1
ATOM 764 N N . LEU A 1 92 ? 11.026 1.252 -10.402 1.00 92.88 92 LEU A N 1
ATOM 765 C CA . LEU A 1 92 ? 10.326 1.604 -9.162 1.00 92.88 92 LEU A CA 1
ATOM 766 C C . LEU A 1 92 ? 11.246 2.295 -8.145 1.00 92.88 92 LEU A C 1
ATOM 768 O O . LEU A 1 92 ? 10.827 2.535 -7.008 1.00 92.88 92 LEU A O 1
ATOM 772 N N . LEU A 1 93 ? 12.501 2.564 -8.520 1.00 94.00 93 LEU A N 1
ATOM 773 C CA . LEU A 1 93 ? 13.508 3.164 -7.657 1.00 94.00 93 LEU A CA 1
ATOM 774 C C . LEU A 1 93 ? 13.848 4.570 -8.138 1.00 94.00 93 LEU A C 1
ATOM 776 O O . LEU A 1 93 ? 14.149 4.809 -9.301 1.00 94.00 93 LEU A O 1
ATOM 780 N N 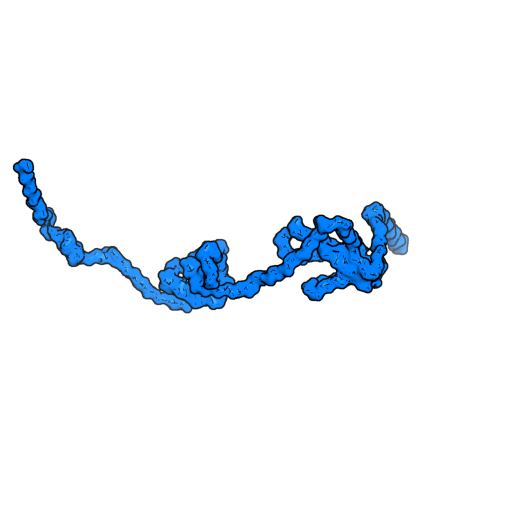. THR A 1 94 ? 13.864 5.519 -7.211 1.00 93.31 94 THR A N 1
ATOM 781 C CA . THR A 1 94 ? 14.345 6.882 -7.463 1.00 93.31 94 THR A CA 1
ATOM 782 C C . THR A 1 94 ? 15.569 7.129 -6.584 1.00 93.31 94 THR A C 1
ATOM 784 O O . THR A 1 94 ? 15.511 6.829 -5.393 1.00 93.31 94 THR A O 1
ATOM 787 N N . PRO A 1 95 ? 16.690 7.653 -7.107 1.00 94.12 95 PRO A N 1
ATOM 788 C CA . PRO A 1 95 ? 17.862 7.936 -6.278 1.00 94.12 95 PRO A CA 1
ATOM 789 C C . PRO A 1 95 ? 17.529 8.933 -5.164 1.00 94.12 95 PRO A C 1
ATOM 791 O O . PRO A 1 95 ? 16.825 9.922 -5.382 1.00 94.12 95 PRO A O 1
ATOM 794 N N . TYR A 1 96 ? 18.058 8.684 -3.970 1.00 93.25 96 TYR A N 1
ATOM 795 C CA . TYR A 1 96 ? 17.980 9.636 -2.874 1.00 93.25 96 TYR A CA 1
ATOM 796 C C . TYR A 1 96 ? 19.005 10.752 -3.080 1.00 93.25 96 TYR A C 1
ATOM 798 O O . TYR A 1 96 ? 20.201 10.488 -3.193 1.00 93.25 96 TYR A O 1
ATOM 806 N N . VAL A 1 97 ? 18.541 12.000 -3.074 1.00 90.75 97 VAL A N 1
ATOM 807 C CA . VAL A 1 97 ? 19.407 13.183 -3.044 1.00 90.75 97 VAL A CA 1
ATOM 808 C C . VAL A 1 97 ? 19.299 13.792 -1.647 1.00 90.75 97 VAL A C 1
ATOM 810 O O . VAL A 1 97 ? 18.184 14.114 -1.224 1.00 90.75 97 VAL A O 1
ATOM 813 N N . PRO A 1 98 ? 20.408 13.904 -0.892 1.00 88.56 98 PRO A N 1
ATOM 814 C CA . PRO A 1 98 ? 20.367 14.512 0.427 1.00 88.56 98 PRO A CA 1
ATOM 815 C C . PRO A 1 98 ? 19.961 15.992 0.321 1.00 88.56 98 PRO A C 1
ATOM 817 O O . PRO A 1 98 ? 20.364 16.664 -0.628 1.00 88.56 98 PRO A O 1
ATOM 820 N N . PRO A 1 99 ? 19.170 16.510 1.277 1.00 89.25 99 PRO A N 1
ATOM 821 C CA . PRO A 1 99 ? 18.816 17.923 1.300 1.00 89.25 99 PRO A CA 1
ATOM 822 C C . PRO A 1 99 ? 20.071 18.783 1.488 1.00 89.25 99 PRO A C 1
ATOM 824 O O . PRO A 1 99 ? 20.864 18.530 2.395 1.00 89.25 99 PRO A O 1
ATOM 827 N N . GLU A 1 100 ? 20.234 19.810 0.655 1.00 90.38 100 GLU A N 1
ATOM 828 C CA . GLU A 1 100 ? 21.368 20.743 0.734 1.00 90.38 100 GLU A CA 1
ATOM 829 C C . GLU A 1 100 ? 21.160 21.791 1.831 1.00 90.38 100 GLU A C 1
ATOM 831 O O . GLU A 1 100 ? 22.111 22.237 2.473 1.00 90.38 100 GLU A O 1
ATOM 836 N N . PHE A 1 101 ? 19.903 22.169 2.076 1.00 88.88 101 PHE A N 1
ATOM 837 C CA . PHE A 1 101 ? 19.551 23.221 3.024 1.00 88.88 101 PHE A CA 1
ATOM 838 C C . PHE A 1 101 ? 18.865 22.646 4.269 1.00 88.88 101 PHE A C 1
ATOM 840 O O . PHE A 1 101 ? 17.986 21.788 4.140 1.00 88.88 101 PHE A O 1
ATOM 847 N N . PRO A 1 102 ? 19.152 23.170 5.478 1.00 85.62 102 PRO A N 1
ATOM 848 C CA . PRO A 1 102 ? 18.491 22.734 6.712 1.00 85.62 102 PRO A CA 1
ATOM 849 C C . PRO A 1 102 ? 16.957 22.811 6.663 1.00 85.62 102 PRO A C 1
ATOM 851 O O . PRO A 1 102 ? 16.279 21.990 7.273 1.00 85.62 102 PRO A O 1
ATOM 854 N N . SER A 1 103 ? 16.395 23.753 5.899 1.00 86.75 103 SER A N 1
ATOM 855 C CA . SER A 1 103 ? 14.944 23.917 5.720 1.00 86.75 103 SER A CA 1
ATOM 856 C C . SER A 1 103 ? 14.274 22.788 4.928 1.00 86.75 103 SER A C 1
ATOM 858 O O . SER A 1 103 ? 13.060 22.618 5.017 1.00 86.75 103 SER A O 1
ATOM 860 N N . GLN A 1 104 ? 15.036 22.007 4.158 1.00 84.06 104 GLN A N 1
ATOM 861 C CA . GLN A 1 104 ? 14.524 20.873 3.383 1.00 84.06 104 GLN A CA 1
ATOM 862 C C . GLN A 1 104 ? 14.445 19.582 4.211 1.00 84.06 104 GLN A C 1
ATOM 864 O O . GLN A 1 104 ? 13.840 18.600 3.769 1.00 84.06 104 GLN A O 1
ATOM 869 N N . VAL A 1 105 ? 15.045 19.560 5.406 1.00 80.06 105 VAL A N 1
ATOM 870 C CA . VAL A 1 105 ? 15.012 18.398 6.293 1.00 80.06 105 VAL A CA 1
ATOM 871 C C . VAL A 1 105 ? 13.591 18.227 6.822 1.00 80.06 105 VAL A C 1
ATOM 873 O O . VAL A 1 105 ? 13.134 18.962 7.696 1.00 80.06 105 VAL A O 1
ATOM 876 N N . LYS A 1 106 ? 12.873 17.233 6.293 1.00 74.69 106 LYS A N 1
ATOM 877 C CA . LYS A 1 106 ? 11.580 16.837 6.852 1.00 74.69 106 LYS A CA 1
ATOM 878 C C . LYS A 1 106 ? 11.824 16.148 8.197 1.00 74.69 106 LYS A C 1
ATOM 880 O O . LYS A 1 106 ? 12.613 15.199 8.235 1.00 74.69 106 LYS A O 1
ATOM 885 N N . PRO A 1 107 ? 11.160 16.574 9.286 1.00 75.06 107 PRO A N 1
ATOM 886 C CA . PRO A 1 107 ? 11.238 15.846 10.541 1.00 75.06 107 PRO A CA 1
ATOM 887 C C . PRO A 1 107 ? 10.747 14.415 10.312 1.00 75.06 107 PRO A C 1
ATOM 889 O O . PRO A 1 107 ? 9.819 14.177 9.531 1.00 75.06 107 PRO A O 1
ATOM 892 N N . LEU A 1 108 ? 11.389 13.453 10.979 1.00 71.25 108 LEU A N 1
ATOM 893 C CA . LEU A 1 108 ? 10.881 12.085 11.026 1.00 71.25 108 LEU A CA 1
ATOM 894 C C . LEU A 1 108 ? 9.416 12.151 11.470 1.00 71.25 108 LEU A C 1
ATOM 896 O O . LEU A 1 108 ? 9.122 12.864 12.435 1.00 71.25 108 LEU A O 1
ATOM 900 N N . PRO A 1 109 ? 8.492 11.459 10.776 1.00 69.94 109 PRO A N 1
ATOM 901 C CA . PRO A 1 109 ? 7.114 11.473 11.214 1.00 69.94 109 PRO A CA 1
ATOM 902 C C . PRO A 1 109 ? 7.075 10.918 12.640 1.00 69.94 109 PRO A C 1
ATOM 904 O O . PRO A 1 109 ? 7.896 10.045 12.973 1.00 69.94 109 PRO A O 1
ATOM 907 N N . PRO A 1 110 ? 6.158 11.433 13.474 1.00 70.06 110 PRO A N 1
ATOM 908 C CA . PRO A 1 110 ? 6.003 10.946 14.831 1.00 70.06 110 PRO A CA 1
ATOM 909 C C . PRO A 1 110 ? 5.875 9.416 14.811 1.00 70.06 110 PRO A C 1
ATOM 911 O O . PRO A 1 110 ? 5.378 8.857 13.820 1.00 70.06 110 PRO A O 1
ATOM 914 N N . PRO A 1 111 ? 6.366 8.721 15.855 1.00 67.50 111 PRO A N 1
ATOM 915 C CA . PRO A 1 111 ? 6.171 7.282 15.963 1.00 67.50 111 PRO A CA 1
ATOM 916 C C . PRO A 1 111 ? 4.689 6.967 15.723 1.00 67.50 111 PRO A C 1
ATOM 918 O O . PRO A 1 111 ? 3.848 7.771 16.141 1.00 67.50 111 PRO A O 1
ATOM 921 N N . PRO A 1 112 ? 4.361 5.861 15.022 1.00 58.44 112 PRO A N 1
ATOM 922 C CA . PRO A 1 112 ? 2.975 5.479 14.809 1.00 58.44 112 PRO A CA 1
ATOM 923 C C . PRO A 1 112 ? 2.263 5.542 16.156 1.00 58.44 112 PRO A C 1
ATOM 925 O O . PRO A 1 112 ? 2.675 4.860 17.096 1.00 58.44 112 PRO A O 1
ATOM 928 N N . ILE A 1 113 ? 1.256 6.410 16.268 1.00 56.84 113 ILE A N 1
ATOM 929 C CA . ILE A 1 113 ? 0.316 6.335 17.381 1.00 56.84 113 ILE A CA 1
ATOM 930 C C . ILE A 1 113 ? -0.234 4.922 17.257 1.00 56.84 113 ILE A C 1
ATOM 932 O O . ILE A 1 113 ? -0.760 4.594 16.195 1.00 56.84 113 ILE A O 1
ATOM 936 N N . GLU A 1 114 ? 0.011 4.068 18.252 1.00 50.62 114 GLU A N 1
ATOM 937 C CA . GLU A 1 114 ? -0.487 2.695 18.242 1.00 50.62 114 GLU A CA 1
ATOM 938 C C . GLU A 1 114 ? -1.949 2.738 17.815 1.00 50.62 114 GLU A C 1
ATOM 940 O O . GLU A 1 114 ? -2.755 3.394 18.482 1.00 50.62 114 GLU A O 1
ATOM 945 N N . ASP A 1 115 ? -2.236 2.134 16.656 1.00 47.31 115 ASP A N 1
ATOM 946 C CA . ASP A 1 115 ? -3.558 2.126 16.050 1.00 47.31 115 ASP A CA 1
ATOM 947 C C . ASP A 1 115 ? -4.569 1.825 17.171 1.00 47.31 115 ASP A C 1
ATOM 949 O O . ASP A 1 115 ? -4.565 0.746 17.770 1.00 47.31 115 ASP A O 1
ATOM 953 N N . LEU A 1 116 ? -5.437 2.795 17.482 1.00 52.69 116 LEU A N 1
ATOM 954 C CA . LEU A 1 116 ? -6.534 2.645 18.445 1.00 52.69 116 LEU A CA 1
ATOM 955 C C . LEU A 1 116 ? -7.533 1.551 18.018 1.00 52.69 116 LEU A C 1
ATOM 957 O O . LEU A 1 116 ? -8.475 1.280 18.754 1.00 52.69 116 LEU A O 1
ATOM 961 N N . GLU A 1 117 ? -7.305 0.880 16.880 1.00 50.09 117 GLU A N 1
ATOM 962 C CA . GLU A 1 117 ? -8.056 -0.266 16.345 1.00 50.09 117 GLU A CA 1
ATOM 963 C C . GLU A 1 117 ? -8.176 -1.459 17.315 1.00 50.09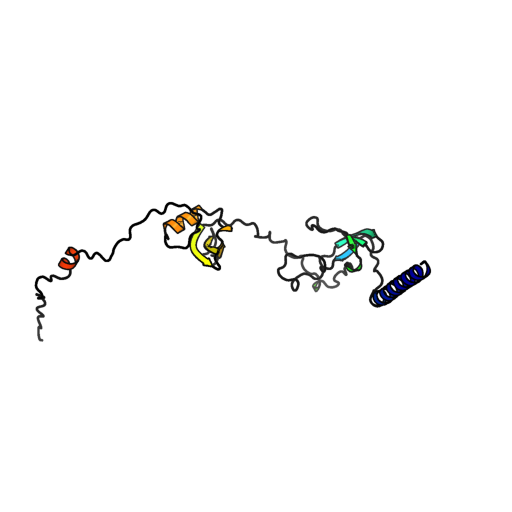 117 GLU A C 1
ATOM 965 O O . GLU A 1 117 ? -8.889 -2.417 17.023 1.00 50.09 117 GLU A O 1
ATOM 970 N N . GLY A 1 118 ? -7.519 -1.419 18.478 1.00 51.41 118 GLY A N 1
ATOM 971 C CA . GLY A 1 118 ? -7.644 -2.437 19.521 1.00 51.41 118 GLY A CA 1
ATOM 972 C C . GLY A 1 118 ? -7.843 -1.917 20.944 1.00 51.41 118 GLY A C 1
ATOM 973 O O . GLY A 1 118 ? -7.868 -2.740 21.866 1.00 51.41 118 GLY A O 1
ATOM 974 N N . LYS A 1 119 ? -7.974 -0.601 21.181 1.00 55.72 119 LYS A N 1
ATOM 975 C CA . LYS A 1 119 ? -8.238 -0.126 22.548 1.00 55.72 119 LYS A CA 1
ATOM 976 C C . LYS A 1 119 ? -9.674 -0.465 22.923 1.00 55.72 119 LYS A C 1
ATOM 978 O O . LYS A 1 119 ? -10.630 0.157 22.480 1.00 55.72 119 LYS A O 1
ATOM 983 N N . LYS A 1 120 ? -9.815 -1.484 23.767 1.00 63.78 120 LYS A N 1
ATOM 984 C CA . LYS A 1 120 ? -11.075 -1.824 24.421 1.00 63.78 120 LYS A CA 1
ATOM 985 C C . LYS A 1 120 ? -11.370 -0.762 25.475 1.00 63.78 120 LYS A C 1
ATOM 987 O O . LYS A 1 120 ? -10.816 -0.801 26.574 1.00 63.78 120 LYS A O 1
ATOM 992 N N . TYR A 1 121 ? -12.212 0.201 25.130 1.00 73.12 121 TYR A N 1
ATOM 993 C CA . TYR A 1 121 ? -12.727 1.169 26.089 1.00 73.12 121 TYR A CA 1
ATOM 994 C C . TYR A 1 121 ? -13.763 0.493 26.991 1.00 73.12 121 TYR A C 1
ATOM 996 O O . TYR A 1 121 ? -14.577 -0.317 26.541 1.00 73.12 121 TYR A O 1
ATOM 1004 N N . LYS A 1 122 ? -13.718 0.794 28.292 1.00 82.75 122 LYS A N 1
ATOM 1005 C CA . LYS A 1 122 ? -14.713 0.282 29.239 1.00 82.75 122 LYS A CA 1
ATOM 1006 C C . LYS A 1 122 ? -15.972 1.132 29.135 1.00 82.75 122 LYS A C 1
ATOM 1008 O O . LYS A 1 122 ? -15.924 2.337 29.366 1.00 82.75 122 LYS A O 1
ATOM 1013 N N . VAL A 1 123 ? -17.088 0.484 28.826 1.00 86.75 123 VAL A N 1
ATOM 1014 C CA . VAL A 1 123 ? -18.417 1.102 28.851 1.00 86.75 123 VAL A CA 1
ATOM 1015 C C . VAL A 1 123 ? -18.800 1.401 30.297 1.00 86.75 123 VAL A C 1
ATOM 1017 O O . VAL A 1 123 ? -18.746 0.507 31.142 1.00 86.75 123 VAL A O 1
ATOM 1020 N N . GLU A 1 124 ? -19.177 2.645 30.578 1.00 89.38 124 GLU A N 1
ATOM 1021 C CA . GLU A 1 124 ? -19.709 3.047 31.880 1.00 89.38 124 GLU A CA 1
ATOM 1022 C C . GLU A 1 124 ? -21.221 2.829 31.940 1.00 89.38 124 GLU A C 1
ATOM 1024 O O . GLU A 1 124 ? -21.713 2.085 32.791 1.00 89.38 124 GLU A O 1
ATOM 1029 N N . GLU A 1 125 ? -21.960 3.422 31.002 1.00 90.00 125 GLU A N 1
ATOM 1030 C CA . GLU A 1 125 ? -23.412 3.273 30.910 1.00 90.00 125 GLU A CA 1
ATOM 1031 C C . GLU A 1 125 ? -23.889 3.381 29.456 1.00 90.00 125 GLU A C 1
ATOM 1033 O O . GLU A 1 125 ? -23.261 4.024 28.617 1.00 90.00 125 GLU A O 1
ATOM 1038 N N . VAL A 1 126 ? -25.008 2.720 29.160 1.00 91.75 126 VAL A N 1
ATOM 1039 C CA . VAL A 1 126 ? -25.734 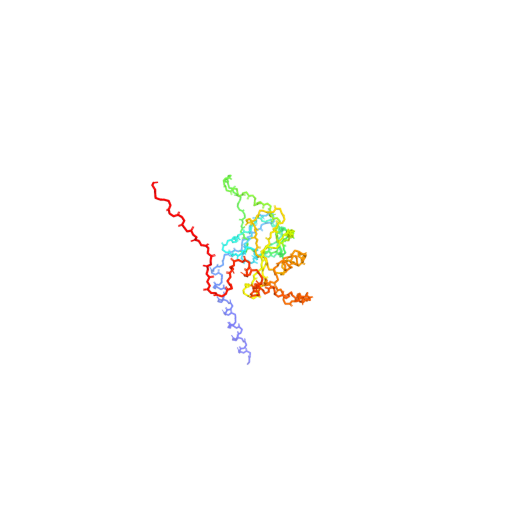2.867 27.896 1.00 91.75 126 VAL A CA 1
ATOM 1040 C C . VAL A 1 126 ? -26.874 3.848 28.134 1.00 91.75 126 VAL A C 1
ATOM 1042 O O . VAL A 1 126 ? -27.708 3.611 29.009 1.00 91.75 126 VAL A O 1
ATOM 1045 N N . LEU A 1 127 ? -26.891 4.939 27.371 1.00 91.31 127 LEU A N 1
ATOM 1046 C CA . LEU A 1 127 ? -27.842 6.039 27.542 1.00 91.31 127 LEU A CA 1
ATOM 1047 C C . LEU A 1 127 ? -29.091 5.878 26.677 1.00 91.31 127 LEU A C 1
ATOM 1049 O O . LEU A 1 127 ? -30.176 6.256 27.106 1.00 91.31 127 LEU A O 1
ATOM 1053 N N . ASP A 1 128 ? -28.938 5.335 25.468 1.00 91.69 128 ASP A N 1
ATOM 1054 C CA . ASP A 1 128 ? -30.031 5.206 24.503 1.00 91.69 128 ASP A CA 1
ATOM 1055 C C . ASP A 1 128 ? -29.791 4.050 23.513 1.00 91.69 128 ASP A C 1
ATOM 1057 O O . ASP A 1 128 ? -28.679 3.523 23.400 1.00 91.69 128 ASP A O 1
ATOM 1061 N N . SER A 1 129 ? -30.832 3.650 22.781 1.00 92.25 129 SER A N 1
ATOM 1062 C CA . SER A 1 129 ? -30.767 2.640 21.723 1.00 92.25 129 SER A CA 1
ATOM 1063 C C . SER A 1 129 ? -31.632 3.022 20.525 1.00 92.25 129 SER A C 1
ATOM 1065 O O . SER A 1 129 ? -32.782 3.431 20.688 1.00 92.25 129 SER A O 1
ATOM 1067 N N . ARG A 1 130 ? -31.118 2.815 19.309 1.00 92.06 130 ARG A N 1
ATOM 1068 C CA . ARG A 1 130 ? -31.837 3.119 18.063 1.00 92.06 130 ARG A CA 1
ATOM 1069 C C . ARG A 1 130 ? -31.608 2.061 16.991 1.00 92.06 130 ARG A C 1
ATOM 1071 O O . ARG A 1 130 ? -30.600 1.361 16.993 1.00 92.06 130 ARG A O 1
ATOM 1078 N N . LEU A 1 131 ? -32.525 1.997 16.028 1.00 90.12 131 LEU A N 1
ATOM 1079 C CA . LEU A 1 131 ? -32.366 1.206 14.808 1.00 90.12 131 LEU A CA 1
ATOM 1080 C C . LEU A 1 131 ? -32.018 2.128 13.639 1.00 90.12 131 LEU A C 1
ATOM 1082 O O . LEU A 1 131 ? -32.810 2.998 13.280 1.00 90.12 131 LEU A O 1
ATOM 1086 N N . ARG A 1 132 ? -30.857 1.914 13.016 1.00 88.19 132 ARG A N 1
ATOM 1087 C CA . ARG A 1 132 ? -30.409 2.657 11.833 1.00 88.19 132 ARG A CA 1
ATOM 1088 C C . ARG A 1 132 ? -30.056 1.673 10.724 1.00 88.19 132 ARG A C 1
ATOM 1090 O O . ARG A 1 132 ? -29.214 0.806 10.908 1.00 88.19 132 ARG A O 1
ATOM 1097 N N . GLY A 1 133 ? -30.744 1.757 9.583 1.00 84.06 133 GLY A N 1
ATOM 1098 C CA . GLY A 1 133 ? -30.500 0.848 8.451 1.00 84.06 133 GLY A CA 1
ATOM 1099 C C . GLY A 1 133 ? -30.698 -0.641 8.778 1.00 84.06 133 GLY A C 1
ATOM 1100 O O . GLY A 1 133 ? -30.047 -1.487 8.180 1.00 84.06 133 GLY A O 1
ATOM 1101 N N . GLY A 1 134 ? -31.554 -0.966 9.754 1.00 82.44 134 GLY A N 1
ATOM 1102 C CA . GLY A 1 134 ? -31.762 -2.341 10.226 1.00 82.44 134 GLY A CA 1
ATOM 1103 C C . GLY A 1 134 ? -30.725 -2.841 11.240 1.00 82.44 134 GLY A C 1
ATOM 1104 O O . GLY A 1 134 ? -30.856 -3.963 11.724 1.00 82.44 134 GLY A O 1
ATOM 1105 N N . GLN A 1 135 ? -29.737 -2.020 11.603 1.00 85.94 135 GLN A N 1
ATOM 1106 C CA . GLN A 1 135 ? -28.737 -2.330 12.618 1.00 85.94 135 GLN A CA 1
ATOM 1107 C C . GLN A 1 135 ? -29.074 -1.641 13.944 1.00 85.94 135 GLN A C 1
ATOM 1109 O O . GLN A 1 135 ? -29.471 -0.474 13.967 1.00 85.94 135 GLN A O 1
ATOM 1114 N N . LEU A 1 136 ? -28.936 -2.377 15.050 1.00 89.25 136 LEU A N 1
ATOM 1115 C CA . LEU A 1 136 ? -29.122 -1.838 16.394 1.00 89.25 136 LEU A CA 1
ATOM 1116 C C . LEU A 1 136 ? -27.835 -1.160 16.871 1.00 89.25 136 LEU A C 1
ATOM 1118 O O . LEU A 1 136 ? -26.773 -1.791 16.936 1.00 89.25 136 LEU A O 1
ATOM 1122 N N . GLU A 1 137 ? -27.962 0.113 17.222 1.00 93.38 137 GLU A N 1
ATOM 1123 C CA . GLU A 1 137 ? -26.901 0.948 17.777 1.00 93.38 137 GLU A CA 1
ATOM 1124 C C . GLU A 1 137 ? -27.283 1.388 19.193 1.00 93.38 137 GLU A C 1
ATOM 1126 O O . GLU A 1 137 ? -28.459 1.626 19.488 1.00 93.38 137 GLU A O 1
ATOM 1131 N N . TYR A 1 138 ? -26.280 1.528 20.052 1.00 92.69 138 TYR A N 1
ATOM 1132 C CA . TYR A 1 138 ? -26.414 2.017 21.419 1.00 92.69 138 TYR A CA 1
ATOM 1133 C C . TYR A 1 138 ? -25.582 3.279 21.603 1.00 92.69 138 TYR A C 1
ATOM 1135 O O . TYR A 1 138 ? -24.448 3.339 21.130 1.00 92.69 138 TYR A O 1
ATOM 1143 N N . LEU A 1 139 ? -26.129 4.268 22.305 1.00 93.44 139 LEU A N 1
ATOM 1144 C CA . LEU A 1 139 ? -25.380 5.448 22.718 1.00 93.44 139 LEU A CA 1
ATOM 1145 C C . LEU A 1 139 ? -24.599 5.113 23.988 1.00 93.44 139 LEU A C 1
ATOM 1147 O O . LEU A 1 139 ? -25.194 4.816 25.030 1.00 93.44 139 LEU A O 1
ATOM 1151 N N . VAL A 1 140 ? -23.276 5.129 23.882 1.00 93.25 140 VAL A N 1
ATOM 1152 C CA . VAL A 1 140 ? -22.368 4.664 24.931 1.00 93.25 140 VAL A CA 1
ATOM 1153 C C . VAL A 1 140 ? -21.725 5.850 25.630 1.00 93.25 140 VAL A C 1
ATOM 1155 O O . VAL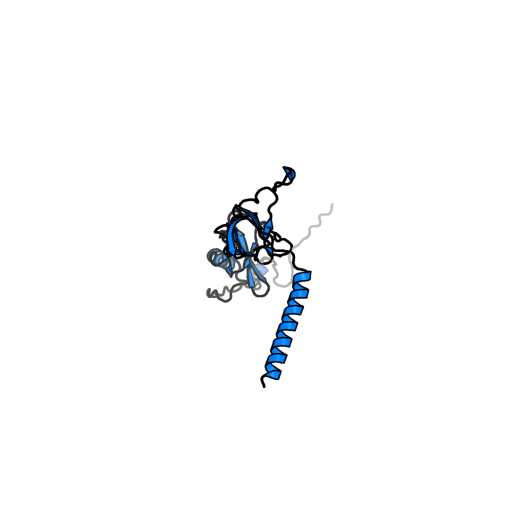 A 1 140 ? -21.138 6.707 24.976 1.00 93.25 140 VAL A O 1
ATOM 1158 N N . ASN A 1 141 ? -21.805 5.854 26.960 1.00 92.38 141 ASN A N 1
ATOM 1159 C CA . ASN A 1 141 ? -20.980 6.695 27.816 1.00 92.38 141 ASN A CA 1
ATOM 1160 C C . ASN A 1 141 ? -19.717 5.918 28.208 1.00 92.38 141 ASN A C 1
ATOM 1162 O O . ASN A 1 141 ? -19.797 4.825 28.788 1.00 92.38 141 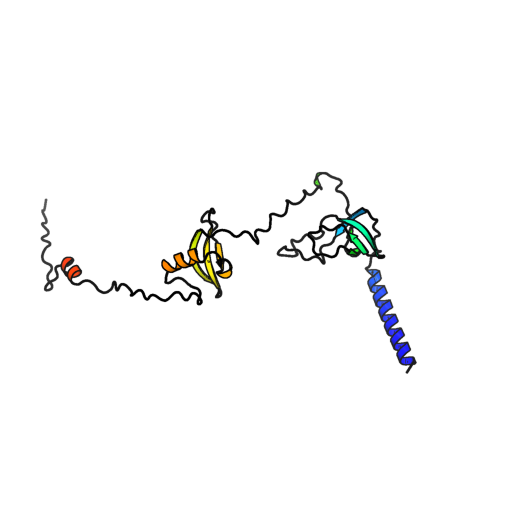ASN A O 1
ATOM 1166 N N . TRP A 1 142 ? -18.554 6.456 27.852 1.00 90.81 142 TRP A N 1
ATOM 1167 C CA . TRP A 1 142 ? -17.260 5.810 28.061 1.00 90.81 142 TRP A CA 1
ATOM 1168 C C . TRP A 1 142 ? -16.683 6.170 29.427 1.00 90.81 142 TRP A C 1
ATOM 1170 O O . TRP A 1 142 ? -16.701 7.324 29.844 1.00 90.81 142 TRP A O 1
ATOM 1180 N N . LYS A 1 143 ? -16.129 5.180 30.133 1.00 88.06 143 LYS A N 1
ATOM 1181 C CA . LYS A 1 143 ? -15.594 5.403 31.477 1.00 88.06 143 LYS A CA 1
ATOM 1182 C C . LYS A 1 143 ? -14.387 6.343 31.443 1.00 88.06 143 LYS A C 1
ATOM 1184 O O . LYS A 1 143 ? -13.321 5.945 30.976 1.00 88.06 143 LYS A O 1
ATOM 1189 N N . GLY A 1 144 ? -14.530 7.510 32.067 1.00 85.69 144 GLY A N 1
ATOM 1190 C CA . GLY A 1 144 ? -13.459 8.503 32.200 1.00 85.69 144 GLY A CA 1
ATOM 1191 C C . GLY A 1 144 ? -13.390 9.523 31.064 1.00 85.69 144 GLY A C 1
ATOM 1192 O O . GLY A 1 144 ? -12.497 10.363 31.097 1.00 85.69 144 GLY A O 1
ATOM 1193 N N . GLU A 1 145 ? -14.329 9.472 30.118 1.00 85.69 145 GLU A N 1
ATOM 1194 C CA . GLU A 1 145 ? -14.495 10.486 29.077 1.00 85.69 145 GLU A CA 1
ATOM 1195 C C . GLU A 1 145 ? -15.687 11.402 29.408 1.00 85.69 145 GLU A C 1
ATOM 1197 O O . GLU A 1 145 ? -16.619 10.986 30.107 1.00 85.69 145 GLU A O 1
ATOM 1202 N N . PRO A 1 146 ? -15.679 12.665 28.949 1.00 87.19 146 PRO A N 1
ATOM 1203 C CA . PRO A 1 146 ? -16.821 13.554 29.100 1.00 87.19 146 PRO A CA 1
ATOM 1204 C C . PRO A 1 146 ? -17.990 13.106 28.212 1.00 87.19 146 PRO A C 1
ATOM 1206 O O . PRO A 1 146 ? -17.806 12.481 27.172 1.00 87.19 146 PRO A O 1
ATOM 1209 N N . HIS A 1 147 ? -19.209 13.512 28.573 1.00 85.38 147 HIS A N 1
ATOM 1210 C CA . HIS A 1 147 ? -20.425 13.171 27.820 1.00 85.38 147 HIS A CA 1
ATOM 1211 C C . HIS A 1 147 ? -20.443 13.668 26.362 1.00 85.38 147 HIS A C 1
ATOM 1213 O O . HIS A 1 147 ? -21.265 13.212 25.568 1.00 85.38 147 HIS A O 1
ATOM 1219 N N . GLU A 1 148 ? -19.570 14.609 26.004 1.00 87.25 148 GLU A N 1
ATOM 1220 C CA . GLU A 1 148 ? -19.414 15.099 24.630 1.00 87.25 148 GLU A CA 1
ATOM 1221 C C . GLU A 1 148 ? -18.820 14.030 23.697 1.00 87.25 148 GLU A C 1
ATOM 1223 O O . GLU A 1 148 ? -19.123 14.024 22.508 1.00 87.25 148 GLU A O 1
ATOM 1228 N N . GLU A 1 149 ? -18.066 13.072 24.246 1.00 86.12 149 GLU A N 1
ATOM 1229 C CA . GLU A 1 149 ? -17.424 11.971 23.512 1.00 86.12 149 GLU A CA 1
ATOM 1230 C C . GLU A 1 149 ? -18.319 10.719 23.413 1.00 86.12 149 GLU A C 1
ATOM 1232 O O . GLU A 1 149 ? -17.864 9.622 23.080 1.00 86.12 149 GLU A O 1
ATOM 1237 N N . ASN A 1 150 ? -19.615 10.848 23.710 1.00 90.44 150 ASN A N 1
ATOM 1238 C CA . ASN A 1 150 ? -20.558 9.740 23.596 1.00 90.44 150 ASN A CA 1
ATOM 1239 C C . ASN A 1 150 ? -20.769 9.355 22.127 1.00 90.44 150 ASN A C 1
ATOM 1241 O O . ASN A 1 150 ? -21.257 10.151 21.319 1.00 90.44 150 ASN A O 1
ATOM 1245 N N . THR A 1 151 ? -20.478 8.100 21.783 1.00 92.19 151 THR A N 1
ATOM 1246 C CA . THR A 1 151 ? -20.610 7.588 20.413 1.00 92.19 151 THR A CA 1
ATOM 1247 C C . THR A 1 151 ? -21.732 6.560 20.285 1.00 92.19 151 THR A C 1
ATOM 1249 O O . THR A 1 151 ? -22.109 5.871 21.236 1.00 92.19 151 THR A O 1
ATOM 1252 N N . TRP A 1 152 ? -22.301 6.472 19.078 1.00 93.44 152 TRP A N 1
ATOM 1253 C CA . TRP A 1 152 ? -23.255 5.426 18.715 1.00 93.44 152 TRP A CA 1
ATOM 1254 C C . TRP A 1 152 ? -22.496 4.191 18.244 1.00 93.44 152 TRP A C 1
ATOM 1256 O O . TRP A 1 152 ? -21.981 4.168 17.128 1.00 93.44 152 TRP A O 1
ATOM 1266 N N . GLU A 1 153 ? -22.464 3.160 19.080 1.00 91.00 153 GLU A N 1
ATOM 1267 C CA . GLU A 1 153 ? -21.763 1.916 18.787 1.00 91.00 153 GLU A CA 1
ATOM 1268 C C . GLU A 1 153 ? -22.737 0.810 18.371 1.00 91.00 153 GLU A C 1
ATOM 1270 O O . GLU A 1 153 ? -23.782 0.615 19.005 1.00 91.00 153 GLU A O 1
ATOM 1275 N N . PRO A 1 154 ? -22.413 0.026 17.332 1.00 90.00 154 PRO A N 1
ATOM 1276 C CA . PRO A 1 154 ? -23.224 -1.116 16.957 1.00 90.00 154 PRO A CA 1
ATOM 1277 C C . PRO A 1 154 ? -23.170 -2.193 18.042 1.00 90.00 154 PRO A C 1
ATOM 1279 O O . PRO A 1 154 ? -22.134 -2.427 18.666 1.00 90.00 154 PRO A O 1
ATOM 1282 N N . GLN A 1 155 ? -24.259 -2.949 18.201 1.00 85.56 155 GLN A N 1
ATOM 1283 C CA . GLN A 1 155 ? -24.330 -4.051 19.172 1.00 85.56 155 GLN A CA 1
ATOM 1284 C C . GLN A 1 155 ? -23.143 -5.034 19.077 1.00 85.56 155 GLN A C 1
ATOM 1286 O O . GLN A 1 155 ? -22.687 -5.565 20.090 1.00 85.56 155 GLN A O 1
ATOM 1291 N N . ASN A 1 156 ? -22.613 -5.261 17.871 1.00 85.12 156 ASN A N 1
ATOM 1292 C CA . ASN A 1 156 ? -21.467 -6.142 17.639 1.00 85.12 156 ASN A CA 1
ATOM 1293 C C . ASN A 1 156 ? -20.172 -5.678 18.328 1.00 85.12 156 ASN A C 1
ATOM 1295 O O . ASN A 1 156 ? -19.346 -6.536 18.648 1.00 85.12 156 ASN A O 1
ATOM 1299 N N . ASN A 1 157 ? -20.013 -4.376 18.588 1.00 85.25 157 ASN A N 1
ATOM 1300 C CA . ASN A 1 157 ? -18.861 -3.812 19.298 1.00 85.25 157 ASN A CA 1
ATOM 1301 C C . ASN A 1 157 ? -18.994 -3.987 20.820 1.00 85.25 157 ASN A C 1
ATOM 1303 O O . ASN A 1 157 ? -17.997 -4.094 21.527 1.00 85.25 157 ASN A O 1
ATOM 1307 N N . LEU A 1 158 ? -20.223 -4.108 21.334 1.00 84.31 158 LEU A N 1
ATOM 1308 C CA . LEU A 1 158 ? -20.535 -4.106 22.769 1.00 84.31 158 LEU A CA 1
ATOM 1309 C C . LEU A 1 158 ? -20.691 -5.509 23.378 1.00 84.31 158 LEU A C 1
ATOM 1311 O O . LEU A 1 158 ? -21.368 -5.688 24.391 1.00 84.31 158 LEU A O 1
ATOM 1315 N N . LYS A 1 159 ? -20.045 -6.527 22.796 1.00 80.62 159 LYS A N 1
ATOM 1316 C CA . LYS A 1 159 ? -20.131 -7.925 23.268 1.00 80.62 159 LYS A CA 1
ATOM 1317 C C . LYS A 1 159 ? -19.674 -8.114 24.718 1.00 80.62 159 LYS A C 1
ATOM 1319 O O . LYS A 1 159 ? -20.170 -9.020 25.387 1.00 80.62 159 LYS A O 1
ATOM 1324 N N . GLU A 1 160 ? -18.748 -7.279 25.185 1.00 81.69 160 GLU A N 1
ATOM 1325 C CA . GLU A 1 160 ? -18.224 -7.298 26.558 1.00 81.69 160 GLU A CA 1
ATOM 1326 C C . GLU A 1 160 ? -19.126 -6.521 27.540 1.00 81.69 160 GLU A C 1
ATOM 1328 O O . GLU A 1 160 ? -19.142 -6.823 28.728 1.00 81.69 160 GLU A O 1
ATOM 1333 N N . ALA A 1 161 ? -19.954 -5.588 27.054 1.00 83.69 161 ALA A N 1
ATOM 1334 C CA . ALA A 1 161 ? -20.774 -4.683 27.867 1.00 83.69 161 ALA A CA 1
ATOM 1335 C C . ALA A 1 161 ? -22.227 -5.166 28.065 1.00 83.69 161 ALA A C 1
ATOM 1337 O O . ALA A 1 161 ? -23.170 -4.372 28.113 1.00 83.69 161 ALA A O 1
ATOM 1338 N N . LYS A 1 162 ? -22.434 -6.484 28.196 1.00 83.56 162 LYS A N 1
ATOM 1339 C CA . LYS A 1 162 ? -23.779 -7.077 28.350 1.00 83.56 162 LYS A CA 1
ATOM 1340 C C . LYS A 1 162 ? -24.511 -6.561 29.588 1.00 83.56 162 LYS A C 1
ATOM 1342 O O . LYS A 1 162 ? -25.712 -6.313 29.528 1.00 83.56 162 LYS A O 1
ATOM 1347 N N . GLU A 1 163 ? -23.798 -6.368 30.694 1.00 86.62 163 GLU A N 1
ATOM 1348 C CA . GLU A 1 163 ? -24.381 -5.887 31.951 1.00 86.62 163 GLU A CA 1
ATOM 1349 C C . GLU A 1 163 ? -24.997 -4.491 31.791 1.00 86.62 163 GLU A C 1
ATOM 1351 O O . GLU A 1 163 ? -26.162 -4.290 32.141 1.00 86.62 163 GLU A O 1
ATOM 1356 N N . ALA A 1 164 ? -24.269 -3.559 31.167 1.00 87.44 164 ALA A N 1
ATOM 1357 C CA . ALA A 1 164 ? -24.752 -2.205 30.897 1.00 87.44 164 ALA A CA 1
ATOM 1358 C C . ALA A 1 164 ? -25.999 -2.213 29.994 1.00 87.44 164 ALA A C 1
ATOM 1360 O O . ALA A 1 164 ? -26.987 -1.545 30.300 1.00 87.44 164 ALA A O 1
ATOM 1361 N N . ILE A 1 165 ? -26.002 -3.047 28.946 1.00 87.88 165 ILE A N 1
ATOM 1362 C CA . ILE A 1 165 ? -27.155 -3.214 28.047 1.00 87.88 165 ILE A CA 1
ATOM 1363 C C . ILE A 1 165 ? -28.373 -3.763 28.806 1.00 87.88 165 ILE A C 1
ATOM 1365 O O . ILE A 1 165 ? -29.480 -3.245 28.661 1.00 87.88 165 ILE A O 1
ATOM 1369 N N . THR A 1 166 ? -28.198 -4.789 29.647 1.00 85.81 166 THR A N 1
ATOM 1370 C CA . THR A 1 166 ? -29.317 -5.355 30.426 1.00 85.81 166 THR A CA 1
ATOM 1371 C C . THR A 1 166 ? -29.885 -4.357 31.433 1.00 85.81 166 THR A C 1
ATOM 1373 O O . THR A 1 166 ? -31.100 -4.292 31.613 1.00 85.81 166 THR A O 1
ATOM 1376 N N . LYS A 1 167 ? -29.030 -3.547 32.071 1.00 89.12 167 LYS A N 1
ATOM 1377 C CA . LYS A 1 167 ? -29.444 -2.491 33.003 1.00 89.12 167 LYS A CA 1
ATOM 1378 C C . LYS A 1 167 ? -30.259 -1.409 32.291 1.00 89.12 167 LYS A C 1
ATOM 1380 O O . LYS A 1 167 ? -31.283 -0.990 32.825 1.00 89.12 167 LYS A O 1
ATOM 1385 N N . PHE A 1 168 ? -29.843 -1.010 31.089 1.00 89.69 168 PHE A N 1
ATOM 1386 C CA . PHE A 1 168 ? -30.575 -0.062 30.250 1.00 89.69 168 PHE A CA 1
ATOM 1387 C C . PHE A 1 168 ? -31.964 -0.596 29.865 1.00 89.69 168 PHE A C 1
ATOM 1389 O O . PHE A 1 168 ? -32.970 0.050 30.146 1.00 89.69 168 PHE A O 1
ATOM 1396 N N . HIS A 1 169 ? -32.049 -1.820 29.336 1.00 88.00 169 HIS A N 1
ATOM 1397 C CA . HIS A 1 169 ? -33.325 -2.425 28.916 1.00 88.00 169 HIS A CA 1
ATOM 1398 C C . HIS A 1 169 ? -34.294 -2.703 30.074 1.00 88.00 169 HIS A C 1
ATOM 1400 O O . HIS A 1 169 ? -35.506 -2.663 29.880 1.00 88.00 169 HIS A O 1
ATOM 1406 N N . LYS A 1 170 ? -33.790 -2.927 31.297 1.00 85.19 170 LYS A N 1
ATOM 1407 C CA . LYS A 1 170 ? -34.633 -2.992 32.505 1.00 85.19 170 LYS A CA 1
ATOM 1408 C C . LYS A 1 170 ? -35.311 -1.656 32.822 1.00 85.19 170 LYS A C 1
ATOM 1410 O O . LYS A 1 170 ? -36.446 -1.661 33.283 1.00 85.19 170 LYS A O 1
ATOM 1415 N N . LYS A 1 171 ? -34.620 -0.532 32.600 1.00 88.19 171 LYS A N 1
ATOM 1416 C CA . LYS A 1 171 ? -35.170 0.820 32.802 1.00 88.19 171 LYS A CA 1
ATOM 1417 C C . LYS A 1 171 ? -36.054 1.264 31.630 1.00 88.19 171 LYS A C 1
ATOM 1419 O O . LYS A 1 171 ? -37.024 1.981 31.842 1.00 88.19 171 LYS A O 1
ATOM 1424 N N . HIS A 1 172 ? -35.732 0.824 30.412 1.00 86.12 172 HIS A N 1
ATOM 1425 C CA . HIS A 1 172 ? -36.388 1.246 29.172 1.00 86.12 172 HIS A CA 1
ATOM 1426 C C . HIS A 1 172 ? -36.951 0.044 28.389 1.00 86.12 172 HIS A C 1
ATOM 1428 O O . HIS A 1 172 ? -36.426 -0.308 27.333 1.00 86.12 172 HIS A O 1
ATOM 1434 N N . PRO A 1 173 ? -38.046 -0.588 28.857 1.00 82.88 173 PRO A N 1
ATOM 1435 C CA . PRO A 1 173 ? -38.585 -1.806 28.240 1.00 82.88 173 PRO A CA 1
ATOM 1436 C C . PRO A 1 173 ? -39.143 -1.604 26.820 1.00 82.88 173 PRO A C 1
ATOM 1438 O O . PRO A 1 173 ? -39.271 -2.570 26.069 1.00 82.88 173 PRO A O 1
ATOM 1441 N N . ALA A 1 174 ? -39.479 -0.365 26.445 1.00 80.50 174 ALA A N 1
ATOM 1442 C CA . ALA A 1 174 ? -39.978 -0.009 25.114 1.00 80.50 174 ALA A CA 1
ATOM 1443 C C . ALA A 1 174 ? -38.861 0.282 24.092 1.00 80.50 174 ALA A C 1
ATOM 1445 O O . ALA A 1 174 ? -39.150 0.494 22.914 1.00 80.50 174 ALA A O 1
ATOM 1446 N N . ALA A 1 175 ? -37.600 0.325 24.527 1.00 84.38 175 ALA A N 1
ATOM 1447 C CA . ALA A 1 175 ? -36.486 0.692 23.668 1.00 84.38 175 ALA A CA 1
ATOM 1448 C C . ALA A 1 175 ? -36.148 -0.428 22.657 1.00 84.38 175 ALA A C 1
ATOM 1450 O O . ALA A 1 175 ? -36.335 -1.616 22.954 1.00 84.38 175 ALA A O 1
ATOM 1451 N N . PRO A 1 176 ? -35.640 -0.090 21.457 1.00 83.88 176 PRO A N 1
ATOM 1452 C CA . PRO A 1 176 ? -35.228 -1.079 20.467 1.00 83.88 176 PRO A CA 1
ATOM 1453 C C . PRO A 1 176 ? -34.229 -2.096 21.031 1.00 83.88 176 PRO A C 1
ATOM 1455 O O . PRO A 1 176 ? -33.184 -1.742 21.576 1.00 83.88 176 PRO A O 1
ATOM 1458 N N . ARG A 1 177 ? -34.539 -3.387 20.884 1.00 78.81 177 ARG A N 1
ATOM 1459 C CA . ARG A 1 177 ? -33.748 -4.486 21.451 1.00 78.81 177 ARG A CA 1
ATOM 1460 C C . ARG A 1 177 ? -33.407 -5.559 20.418 1.00 78.81 177 ARG A C 1
ATOM 1462 O O . ARG A 1 177 ? -34.132 -5.708 19.431 1.00 78.81 177 ARG A O 1
ATOM 1469 N N . PRO A 1 178 ? -32.338 -6.338 20.645 1.00 71.75 178 PRO A N 1
ATOM 1470 C CA . PRO A 1 178 ? -31.979 -7.450 19.777 1.00 71.75 178 PRO A CA 1
ATOM 1471 C C . PRO A 1 178 ? -33.038 -8.550 19.864 1.00 71.75 178 PRO A C 1
ATOM 1473 O O . PRO A 1 178 ? -33.527 -8.849 20.954 1.00 71.75 178 PRO A O 1
ATOM 1476 N N . LYS A 1 179 ? -33.356 -9.189 18.735 1.00 61.38 179 LYS A N 1
ATOM 1477 C CA . LYS A 1 179 ? -34.331 -10.293 18.680 1.00 61.38 179 LYS A CA 1
ATOM 1478 C C . LYS A 1 179 ? -33.879 -11.536 19.467 1.00 61.38 179 LYS A C 1
ATOM 1480 O O . LYS A 1 179 ? -34.728 -12.296 19.912 1.00 61.38 179 LYS A O 1
ATOM 1485 N N . ASP A 1 180 ? -32.571 -11.692 19.685 1.00 56.84 180 ASP A N 1
ATOM 1486 C CA . ASP A 1 180 ? -31.963 -12.900 20.268 1.00 56.84 180 ASP A CA 1
ATOM 1487 C C . ASP A 1 180 ? -31.807 -12.866 21.799 1.00 56.84 180 ASP A C 1
ATOM 1489 O O . ASP A 1 180 ? -31.392 -13.853 22.410 1.00 56.84 180 ASP A O 1
ATOM 1493 N N . LEU A 1 181 ? -32.136 -11.750 22.460 1.00 51.09 181 LEU A N 1
ATOM 1494 C CA . LEU A 1 181 ? -32.217 -11.718 23.921 1.00 51.09 181 LEU A CA 1
ATOM 1495 C C . LEU A 1 181 ? -33.545 -12.344 24.351 1.00 51.09 181 LEU A C 1
ATOM 1497 O O . LEU A 1 181 ? -34.520 -11.648 24.623 1.00 51.09 181 LEU A O 1
ATOM 1501 N N . ASN A 1 182 ? -33.547 -13.675 24.459 1.00 45.06 182 ASN A N 1
ATOM 1502 C CA . ASN A 1 182 ? -34.522 -14.455 25.224 1.00 45.06 182 ASN A CA 1
ATOM 1503 C C . ASN A 1 182 ? -34.437 -14.101 26.727 1.00 45.06 182 ASN A C 1
ATOM 1505 O O . ASN A 1 182 ? -34.135 -14.944 27.568 1.00 45.06 182 ASN A O 1
ATOM 1509 N N . MET A 1 183 ? -34.676 -12.840 27.092 1.00 44.28 183 MET A N 1
ATOM 1510 C CA . MET A 1 183 ? -35.118 -12.486 28.433 1.00 44.28 183 MET A CA 1
ATOM 1511 C C . MET A 1 183 ? -36.636 -12.568 28.413 1.00 44.28 183 MET A C 1
ATOM 1513 O O . MET A 1 183 ? -37.301 -11.798 27.723 1.00 44.28 183 MET A O 1
ATOM 1517 N N . ILE A 1 184 ? -37.139 -13.561 29.144 1.00 42.59 184 ILE A N 1
ATOM 1518 C CA . ILE A 1 184 ? -38.543 -13.815 29.459 1.00 42.59 184 ILE A CA 1
ATOM 1519 C C . ILE A 1 184 ? -39.294 -12.480 29.530 1.00 42.59 184 ILE A C 1
ATOM 1521 O O . ILE A 1 184 ? -38.968 -11.619 30.351 1.00 42.59 184 ILE A O 1
ATOM 1525 N N . LEU A 1 185 ? -40.261 -12.297 28.628 1.00 40.84 185 LEU A N 1
ATOM 1526 C CA . LEU A 1 185 ? -41.230 -11.208 28.680 1.00 40.84 185 LEU A CA 1
ATOM 1527 C C . LEU A 1 185 ? -42.017 -11.346 29.986 1.00 40.84 185 LEU A C 1
ATOM 1529 O O . LEU A 1 185 ? -43.082 -11.956 30.008 1.00 40.84 185 LEU A O 1
ATOM 1533 N N . ASN A 1 186 ? -41.509 -10.793 31.084 1.00 48.03 186 ASN A N 1
ATOM 1534 C CA . ASN A 1 186 ? -42.341 -10.571 32.252 1.00 48.03 186 ASN A CA 1
ATOM 1535 C C . ASN A 1 186 ? -43.285 -9.432 31.885 1.00 48.03 186 ASN A C 1
ATOM 1537 O O . ASN A 1 186 ? -42.913 -8.260 31.939 1.00 48.03 186 ASN A O 1
ATOM 1541 N N . TYR A 1 187 ? -44.482 -9.806 31.435 1.00 47.19 187 TYR A N 1
ATOM 1542 C CA . TYR A 1 187 ? -45.606 -8.903 31.256 1.00 47.19 187 TYR A CA 1
ATOM 1543 C C . TYR A 1 187 ? -45.745 -8.041 32.518 1.00 47.19 187 TYR A C 1
ATOM 1545 O O . TYR A 1 187 ? -45.981 -8.553 33.611 1.00 47.19 187 TYR A O 1
ATOM 1553 N N . GLN A 1 188 ? -45.529 -6.737 32.369 1.00 53.31 188 GLN A N 1
ATOM 1554 C CA . GLN A 1 188 ? -45.882 -5.745 33.373 1.00 53.31 188 GLN A CA 1
ATOM 1555 C C . GLN A 1 188 ? -47.247 -5.201 32.938 1.00 53.31 188 GLN A C 1
ATOM 1557 O O . GLN A 1 188 ? -47.314 -4.572 31.877 1.00 53.31 188 GLN A O 1
ATOM 1562 N N . PRO A 1 189 ? -48.339 -5.504 33.662 1.00 51.47 189 PRO A N 1
ATOM 1563 C CA . PRO A 1 189 ? -49.639 -4.933 33.346 1.00 51.47 189 PRO A CA 1
ATOM 1564 C C . PRO A 1 189 ? -49.545 -3.407 33.390 1.00 51.47 189 PRO A C 1
ATOM 1566 O O . PRO A 1 189 ? -48.906 -2.846 34.278 1.00 51.47 189 PRO A O 1
ATOM 1569 N N . TYR A 1 190 ? -50.155 -2.741 32.410 1.00 54.25 190 TYR A N 1
ATOM 1570 C CA . TYR A 1 190 ? -50.229 -1.283 32.392 1.00 54.25 190 TYR A CA 1
ATOM 1571 C C . TYR A 1 190 ? -50.997 -0.787 33.622 1.00 54.25 190 TYR A C 1
ATOM 1573 O O . TYR A 1 190 ? -52.070 -1.307 33.934 1.00 54.25 190 TYR A O 1
ATOM 1581 N N . GLU A 1 191 ? -50.481 0.245 34.291 1.00 57.31 191 GLU A N 1
ATOM 1582 C CA . GLU A 1 191 ? -51.282 1.011 35.243 1.00 57.31 191 GLU A CA 1
ATOM 1583 C C . GLU A 1 191 ? -52.345 1.789 34.452 1.00 57.31 191 GLU A C 1
ATOM 1585 O O . GLU A 1 191 ? -52.041 2.737 33.724 1.00 57.31 191 GLU A O 1
ATOM 1590 N N . ASN A 1 192 ? -53.605 1.358 34.543 1.00 57.09 192 ASN A N 1
ATOM 1591 C CA . ASN A 1 192 ? -54.730 2.072 33.947 1.00 57.09 192 ASN A CA 1
ATOM 1592 C C . ASN A 1 192 ? -54.982 3.375 34.723 1.00 57.09 192 ASN A C 1
ATOM 1594 O O . ASN A 1 192 ? -55.774 3.412 35.659 1.00 57.09 192 ASN A O 1
ATOM 1598 N N . TYR A 1 193 ? -54.365 4.477 34.291 1.00 57.44 193 TYR A N 1
ATOM 1599 C CA . TYR A 1 193 ? -54.649 5.824 34.818 1.00 57.44 193 TYR A CA 1
ATOM 1600 C C . TYR A 1 193 ? -56.040 6.363 34.429 1.00 57.44 193 TYR A C 1
ATOM 1602 O O . TYR A 1 193 ? -56.396 7.490 34.772 1.00 57.44 193 TYR A O 1
ATOM 1610 N N . THR A 1 194 ? -56.823 5.581 33.684 1.00 59.22 194 THR A N 1
ATOM 1611 C CA . THR A 1 194 ? -58.184 5.906 33.239 1.00 59.22 194 THR A CA 1
ATOM 1612 C C . THR A 1 194 ? -59.267 5.415 34.199 1.00 59.22 194 THR A C 1
ATOM 1614 O O . THR A 1 194 ? -60.411 5.858 34.090 1.00 59.22 194 THR A O 1
ATOM 1617 N N . GLU A 1 195 ? -58.936 4.552 35.164 1.00 58.91 195 GLU A N 1
ATOM 1618 C CA . GLU A 1 195 ? -59.845 4.210 36.258 1.00 58.91 195 GLU A CA 1
ATOM 1619 C C . GLU A 1 195 ? -59.812 5.332 37.292 1.00 58.91 195 GLU A C 1
ATOM 1621 O O . GLU A 1 195 ? -59.021 5.359 38.234 1.00 58.91 195 GLU A O 1
ATOM 1626 N N . ILE A 1 196 ? -60.665 6.328 37.067 1.00 58.47 196 ILE A N 1
ATOM 1627 C CA . ILE A 1 196 ? -60.809 7.437 37.996 1.00 58.47 196 ILE A CA 1
ATOM 1628 C C . ILE A 1 196 ? -61.496 6.911 39.259 1.00 58.47 196 ILE A C 1
ATOM 1630 O O . ILE A 1 196 ? -62.646 6.466 39.220 1.00 58.47 196 ILE A O 1
ATOM 1634 N N . ASP A 1 197 ? -60.791 6.984 40.383 1.00 63.34 197 ASP A N 1
ATOM 1635 C CA . ASP A 1 197 ? -61.316 6.633 41.696 1.00 63.34 197 ASP A CA 1
ATOM 1636 C C . ASP A 1 197 ? -62.522 7.528 42.040 1.00 63.34 197 ASP A C 1
ATOM 1638 O O . ASP A 1 197 ? -62.406 8.741 42.263 1.00 63.34 197 ASP A O 1
ATOM 1642 N N . LYS A 1 198 ? -63.714 6.922 42.040 1.00 60.75 198 LYS A N 1
ATOM 1643 C CA . LYS A 1 198 ? -64.994 7.616 42.238 1.00 60.75 198 LYS A CA 1
ATOM 1644 C C . LYS A 1 198 ? -65.090 8.266 43.620 1.00 60.75 198 LYS A C 1
ATOM 1646 O O . LYS A 1 198 ? -65.770 9.285 43.753 1.00 60.75 198 LYS A O 1
ATOM 1651 N N . GLU A 1 199 ? -64.394 7.736 44.629 1.00 62.38 199 GLU A N 1
ATOM 1652 C CA . GLU A 1 199 ? -64.335 8.364 45.954 1.00 62.38 199 GLU A CA 1
ATOM 1653 C C . GLU A 1 199 ? -63.494 9.642 45.932 1.00 62.38 199 GLU A C 1
ATOM 1655 O O . GLU A 1 199 ? -63.848 10.645 46.556 1.00 62.38 199 GLU A O 1
ATOM 1660 N N . LYS A 1 200 ? -62.419 9.641 45.138 1.00 61.56 200 LYS A N 1
ATOM 1661 C CA . LYS A 1 200 ? -61.536 10.794 44.940 1.00 61.56 200 LYS A CA 1
ATOM 1662 C C . LYS A 1 200 ? -62.245 11.934 44.199 1.00 61.56 200 LYS A C 1
ATOM 1664 O O . LYS A 1 200 ? -62.052 13.093 44.560 1.00 61.56 200 LYS A O 1
ATOM 1669 N N . ILE A 1 201 ? -63.121 11.617 43.236 1.00 58.41 201 ILE A N 1
ATOM 1670 C CA . ILE A 1 201 ? -63.987 12.604 42.558 1.00 58.41 201 ILE A CA 1
ATOM 1671 C C . ILE A 1 201 ? -65.006 13.213 43.529 1.00 58.41 201 ILE A C 1
ATOM 1673 O O . ILE A 1 201 ? -65.120 14.438 43.587 1.00 58.41 201 ILE A O 1
ATOM 1677 N N . LYS A 1 202 ? -65.710 12.387 44.322 1.00 57.12 202 LYS A N 1
ATOM 1678 C CA . LYS A 1 202 ? -66.694 12.866 45.314 1.00 57.12 202 LYS A CA 1
ATOM 1679 C C . LYS A 1 202 ? -66.090 13.847 46.319 1.00 57.12 202 LYS A C 1
ATOM 1681 O O . LYS A 1 202 ? -66.769 14.763 46.762 1.00 57.12 202 LYS A O 1
ATOM 1686 N N . LYS A 1 203 ? -64.814 13.658 46.664 1.00 59.03 203 LYS A N 1
ATOM 1687 C CA . LYS A 1 203 ? -64.081 14.502 47.616 1.00 59.03 203 LYS A CA 1
ATOM 1688 C C . LYS A 1 203 ? -63.636 15.850 47.031 1.00 59.03 203 LYS A C 1
ATOM 1690 O O . LYS A 1 203 ? -63.428 16.792 47.788 1.00 59.03 203 LYS A O 1
ATOM 1695 N N . LEU A 1 204 ? -63.455 15.932 45.711 1.00 55.47 204 LEU A N 1
ATOM 1696 C CA . LEU A 1 204 ? -62.999 17.140 45.006 1.00 55.47 204 LEU A CA 1
ATOM 1697 C C . LEU A 1 204 ? -64.160 18.036 44.565 1.00 55.47 204 LEU A C 1
ATOM 1699 O O . LEU A 1 204 ? -64.043 19.257 44.598 1.00 55.47 204 LEU A O 1
ATOM 1703 N N . TYR A 1 205 ? -65.284 17.434 44.184 1.00 55.53 205 TYR A N 1
ATOM 1704 C CA . TYR A 1 205 ? -66.495 18.143 43.800 1.00 55.53 205 TYR A CA 1
ATOM 1705 C C . TYR A 1 205 ? -67.658 17.502 44.553 1.00 55.53 205 TYR A C 1
ATOM 1707 O O . TYR A 1 205 ? -68.086 16.404 44.204 1.00 55.53 205 TYR A O 1
ATOM 1715 N N . ASN A 1 206 ? -68.158 18.173 45.597 1.00 51.12 206 ASN A N 1
ATOM 1716 C CA . ASN A 1 206 ? -69.366 17.774 46.330 1.00 51.12 206 ASN A CA 1
ATOM 1717 C C . ASN A 1 206 ? -70.588 17.891 45.401 1.00 51.12 206 ASN A C 1
ATOM 1719 O O . ASN A 1 206 ? -71.349 18.856 45.467 1.00 51.12 206 ASN A O 1
ATOM 1723 N N . TRP A 1 207 ? -70.731 16.949 44.474 1.00 51.88 207 TRP A N 1
ATOM 1724 C CA . TRP A 1 207 ? -71.719 16.963 43.403 1.00 51.88 207 TRP A CA 1
ATOM 1725 C C . TRP A 1 207 ? -72.712 15.822 43.613 1.00 51.88 207 TRP A C 1
ATOM 1727 O O . TRP A 1 207 ? -72.730 14.843 42.876 1.00 51.88 207 TRP A O 1
ATOM 1737 N N . ASP A 1 208 ? -73.545 15.959 44.643 1.00 52.81 208 ASP A N 1
ATOM 1738 C CA . ASP A 1 208 ? -74.769 15.175 44.780 1.00 52.81 208 ASP A CA 1
ATOM 1739 C C . ASP A 1 208 ? -75.947 16.083 44.382 1.00 52.81 208 ASP A C 1
ATOM 1741 O O . ASP A 1 208 ? -76.233 17.095 45.022 1.00 52.81 208 ASP A O 1
ATOM 1745 N N . ASN A 1 209 ? -76.625 15.717 43.291 1.00 48.91 209 ASN A N 1
ATOM 1746 C CA . ASN A 1 209 ? -77.900 16.283 42.816 1.00 48.91 209 ASN A CA 1
ATOM 1747 C C . ASN A 1 209 ? -77.875 17.650 42.097 1.00 48.91 209 ASN A C 1
ATOM 1749 O O . ASN A 1 209 ? -78.873 18.371 42.102 1.00 48.91 209 ASN A O 1
ATOM 1753 N N . GLY A 1 210 ? -76.782 17.995 41.406 1.00 52.25 210 GLY A N 1
ATOM 1754 C CA . GLY A 1 210 ? -76.800 19.058 40.385 1.00 52.25 210 GLY A CA 1
ATOM 1755 C C . GLY A 1 210 ? -76.949 20.496 40.906 1.00 52.25 210 GLY A C 1
ATOM 1756 O O . GLY A 1 210 ? -77.316 21.387 40.142 1.00 52.25 210 GLY A O 1
ATOM 1757 N N . LYS A 1 211 ? -76.648 20.754 42.185 1.00 51.50 211 LYS A N 1
ATOM 1758 C CA . LYS A 1 211 ? -76.533 22.109 42.748 1.00 51.50 211 LYS A CA 1
ATOM 1759 C C . LYS A 1 211 ? -75.188 22.281 43.447 1.00 51.50 211 LYS A C 1
ATOM 1761 O O . LYS A 1 211 ? -74.792 21.442 44.247 1.00 51.50 211 LYS A O 1
ATOM 1766 N N . ILE A 1 212 ? -74.509 23.388 43.159 1.00 51.00 212 ILE A N 1
ATOM 1767 C CA . ILE A 1 212 ? -73.304 23.820 43.873 1.00 51.00 212 ILE A CA 1
ATOM 1768 C C . ILE A 1 212 ? -73.782 24.699 45.032 1.00 51.00 212 ILE A C 1
ATOM 1770 O O . ILE A 1 212 ? -74.309 25.785 44.796 1.00 51.00 212 ILE A O 1
ATOM 1774 N N . TYR A 1 213 ? -73.643 24.236 46.274 1.00 49.22 213 TYR A N 1
ATOM 1775 C CA . TYR A 1 213 ? -73.887 25.075 47.447 1.00 49.22 213 TYR A CA 1
ATOM 1776 C C . TYR A 1 213 ? -72.558 25.655 47.936 1.00 49.22 213 TYR A C 1
ATOM 1778 O O . TYR A 1 213 ? -71.659 24.904 48.305 1.00 49.22 213 TYR A O 1
ATOM 1786 N N . GLY A 1 214 ? -72.464 26.987 47.968 1.00 46.53 214 GLY A N 1
ATOM 1787 C CA . GLY A 1 214 ? -71.483 27.694 48.794 1.00 46.53 214 GLY A CA 1
ATOM 1788 C C . GLY A 1 214 ? -70.412 28.485 48.047 1.00 46.53 214 GLY A C 1
ATOM 1789 O O . GLY A 1 214 ? -69.247 28.116 48.084 1.00 46.53 214 GLY A O 1
ATOM 1790 N N . LEU A 1 215 ? -70.792 29.634 47.484 1.00 42.59 215 LEU A N 1
ATOM 1791 C CA . LEU A 1 215 ? -69.967 30.845 47.528 1.00 42.59 215 LEU A CA 1
ATOM 1792 C C . LEU A 1 215 ? -70.900 32.030 47.819 1.00 42.59 215 LEU A C 1
ATOM 1794 O O . LEU A 1 215 ? -71.407 32.685 46.911 1.00 42.59 215 LEU A O 1
ATOM 1798 N N . GLU A 1 216 ? -71.175 32.286 49.102 1.00 42.28 216 GLU A N 1
ATOM 1799 C CA . GLU A 1 216 ? -71.697 33.590 49.521 1.00 42.28 216 GLU A CA 1
ATOM 1800 C C . GLU A 1 216 ? -70.575 34.620 49.371 1.00 42.28 216 GLU A C 1
ATOM 1802 O O . GLU A 1 216 ? -69.707 34.779 50.230 1.00 42.28 216 GLU A O 1
ATOM 1807 N N . THR A 1 217 ? -70.580 35.322 48.245 1.00 47.53 217 THR A N 1
ATOM 1808 C CA . THR A 1 217 ? -69.737 36.496 48.027 1.00 47.53 217 THR A CA 1
ATOM 1809 C C . THR A 1 217 ? -70.285 37.649 48.873 1.00 47.53 217 THR A C 1
ATOM 1811 O O . THR A 1 217 ? -71.241 38.319 48.482 1.00 47.53 217 THR A O 1
ATOM 1814 N N . ARG A 1 218 ? -69.698 37.899 50.050 1.00 41.22 218 ARG A N 1
ATOM 1815 C CA . ARG A 1 218 ? -69.890 39.170 50.765 1.00 41.22 218 ARG A CA 1
ATOM 1816 C C . ARG A 1 218 ? -69.205 40.282 49.967 1.00 41.22 218 ARG A C 1
ATOM 1818 O O . ARG A 1 218 ? -67.991 40.439 50.040 1.00 41.22 218 ARG A O 1
ATOM 1825 N N . PHE A 1 219 ? -69.981 41.059 49.216 1.00 43.34 219 PHE A N 1
ATOM 1826 C CA . PHE A 1 219 ? -69.558 42.381 48.758 1.00 43.34 219 PHE A CA 1
ATOM 1827 C C . PHE A 1 219 ? -69.732 43.369 49.914 1.00 43.34 219 PHE A C 1
ATOM 1829 O O . PHE A 1 219 ? -70.830 43.868 50.155 1.00 43.34 219 PHE A O 1
ATOM 1836 N N . THR A 1 220 ? -68.651 43.654 50.636 1.00 40.19 220 THR A N 1
ATOM 1837 C CA . THR A 1 220 ? -68.594 44.851 51.479 1.00 40.19 220 THR A CA 1
ATOM 1838 C C . THR A 1 220 ? -68.278 46.033 50.571 1.00 40.19 220 THR A C 1
ATOM 1840 O O . THR A 1 220 ? -67.250 46.055 49.899 1.00 40.19 220 THR A O 1
ATOM 1843 N N . ARG A 1 221 ? -69.199 46.993 50.514 1.00 40.19 221 ARG A N 1
ATOM 1844 C CA . ARG A 1 221 ? -69.040 48.271 49.822 1.00 40.19 221 ARG A CA 1
ATOM 1845 C C . ARG A 1 221 ? -68.567 49.298 50.852 1.00 40.19 221 ARG A C 1
ATOM 1847 O O . ARG A 1 221 ? -69.357 49.628 51.732 1.00 40.19 221 ARG A O 1
ATOM 1854 N N . MET A 1 222 ? -67.318 49.751 50.742 1.00 42.69 222 MET A N 1
ATOM 1855 C CA . MET A 1 222 ? -66.808 51.108 51.019 1.00 42.69 222 MET A CA 1
ATOM 1856 C C . MET A 1 222 ? -65.309 51.141 50.743 1.00 42.69 222 MET A C 1
ATOM 1858 O O . MET A 1 222 ? -64.603 50.261 51.280 1.00 42.69 222 MET A O 1
#

pLDDT: mean 79.91, std 16.93, range [40.19, 98.0]

Sequence (222 aa):
MDYIREEASLALKRAADSMKEFYDQNRSEAREYQIGDKVYVEAINIKSKRFASKLDDKCFRPFEIIEKVRASSYKLQLPRTWKIHPVFNECLLTPYVPPEFPSQVKPLPPPPIEDLEGKKYKVEEVLDSRLRGGQLEYLVNWKGEPHEENTWEPQNNLKEAKEAITKFHKKHPAAPRPKDLNMILNYQPYENYTEIDKEKIKKLYNWDNGKIYGLETRFTRM